Protein AF-A0AAD6X3W2-F1 (afdb_monomer_lite)

Foldseek 3Di:
DDDDDDDDPDDDPDDPPDPDDPDDPDDPPDPPPDPDDDDDDDDDDDDDPPPPDPPPCPPVNVVVVVVVVVVVVLVVVVVVVVVVCVVVVLVVLLVVLVVVLQVVLQVVQVVVCVVPVVRDRDHPPPPFLVSVLVVLVVQQPDFDDDDPDPDGDPPQGDALVSLVSSLVSSQVVLVSCVVVCVPDVRSVDRSCVDPSSVVSNVVRVVCRVVNVVVVVVVVVVDPPDD

Structure (mmCIF, N/CA/C/O backbone):
data_AF-A0AAD6X3W2-F1
#
_entry.id   AF-A0AAD6X3W2-F1
#
loop_
_atom_site.group_PDB
_atom_site.id
_atom_site.type_symbol
_atom_site.label_atom_id
_atom_site.label_alt_id
_atom_site.label_comp_id
_atom_site.label_asym_id
_atom_site.label_entity_id
_atom_site.label_seq_id
_atom_site.pdbx_PDB_ins_code
_atom_site.Cartn_x
_atom_site.Cartn_y
_atom_site.Cartn_z
_atom_site.occupancy
_atom_site.B_iso_or_equiv
_atom_site.auth_seq_id
_atom_site.auth_comp_id
_atom_site.auth_asym_id
_atom_site.auth_atom_id
_atom_site.pdbx_PDB_model_num
ATOM 1 N N . MET A 1 1 ? 19.067 5.304 48.903 1.00 45.44 1 MET A N 1
ATOM 2 C CA . MET A 1 1 ? 19.924 5.390 47.699 1.00 45.44 1 MET A CA 1
ATOM 3 C C . MET A 1 1 ? 19.499 6.603 46.876 1.00 45.44 1 MET A C 1
ATOM 5 O O . MET A 1 1 ? 18.318 6.926 46.919 1.00 45.44 1 MET A O 1
ATOM 9 N N . PRO A 1 2 ? 20.444 7.312 46.235 1.00 48.56 2 PRO A N 1
ATOM 10 C CA . PRO A 1 2 ? 20.244 8.642 45.656 1.00 48.56 2 PRO A CA 1
ATOM 11 C C . PRO A 1 2 ? 19.485 8.606 44.318 1.00 48.56 2 PRO A C 1
ATOM 13 O O . PRO A 1 2 ? 19.572 7.638 43.568 1.00 48.56 2 PRO A O 1
ATOM 16 N N . THR A 1 3 ? 18.752 9.683 44.033 1.00 61.03 3 THR A N 1
ATOM 17 C CA . THR A 1 3 ? 18.033 9.967 42.775 1.00 61.03 3 THR A CA 1
ATOM 18 C C . THR A 1 3 ? 18.978 10.337 41.628 1.00 61.03 3 THR A C 1
ATOM 20 O O . THR A 1 3 ? 20.017 10.942 41.899 1.00 61.03 3 THR A O 1
ATOM 23 N N . PRO A 1 4 ? 18.552 10.188 40.358 1.00 60.84 4 PRO A N 1
ATOM 24 C CA . PRO A 1 4 ? 18.987 11.111 39.314 1.00 60.84 4 PRO A CA 1
ATOM 25 C C . PRO A 1 4 ? 17.838 11.978 38.745 1.00 60.84 4 PRO A C 1
ATOM 27 O O . PRO A 1 4 ? 16.683 11.548 38.718 1.00 60.84 4 PRO A O 1
ATOM 30 N N . PRO A 1 5 ? 18.150 13.213 38.302 1.00 60.91 5 PRO A N 1
ATOM 31 C CA . PRO A 1 5 ? 17.187 14.233 37.891 1.00 60.91 5 PRO A CA 1
ATOM 32 C C . PRO A 1 5 ? 16.744 14.077 36.429 1.00 60.91 5 PRO A C 1
ATOM 34 O O . PRO A 1 5 ? 17.544 13.778 35.542 1.00 60.91 5 PRO A O 1
ATOM 37 N N . SER A 1 6 ? 15.467 14.357 36.165 1.00 54.94 6 SER A N 1
ATOM 38 C CA . SER A 1 6 ? 14.907 14.404 34.813 1.00 54.94 6 SER A CA 1
ATOM 39 C C . SER A 1 6 ? 15.106 15.801 34.220 1.00 54.94 6 SER A C 1
ATOM 41 O O . SER A 1 6 ? 14.577 16.785 34.734 1.00 54.94 6 SER A O 1
ATOM 43 N N . THR A 1 7 ? 15.907 15.894 33.157 1.00 61.19 7 THR A N 1
ATOM 44 C CA . THR A 1 7 ? 16.168 17.142 32.422 1.00 61.19 7 THR A CA 1
ATOM 45 C C . THR A 1 7 ? 15.332 17.151 31.138 1.00 61.19 7 THR A C 1
ATOM 47 O O . THR A 1 7 ? 15.426 16.195 30.366 1.00 61.19 7 THR A O 1
ATOM 50 N N . PRO A 1 8 ? 14.547 18.202 30.842 1.00 57.41 8 PRO A N 1
ATOM 51 C CA . PRO A 1 8 ? 13.831 18.299 29.578 1.00 57.41 8 PRO A CA 1
ATOM 52 C C . PRO A 1 8 ? 14.764 18.816 28.474 1.00 57.41 8 PRO A C 1
ATOM 54 O O . PRO A 1 8 ? 15.206 19.966 28.486 1.00 57.41 8 PRO A O 1
ATOM 57 N N . LEU A 1 9 ? 15.053 17.966 27.486 1.00 45.59 9 LEU A N 1
ATOM 58 C CA . LEU A 1 9 ? 15.732 18.368 26.255 1.00 45.59 9 LEU A CA 1
ATOM 59 C C . LEU A 1 9 ? 14.788 19.229 25.405 1.00 45.59 9 LEU A C 1
ATOM 61 O O . LEU A 1 9 ? 13.895 18.734 24.716 1.00 45.59 9 LEU A O 1
ATOM 65 N N . GLY A 1 10 ? 15.005 20.543 25.452 1.00 47.25 10 GLY 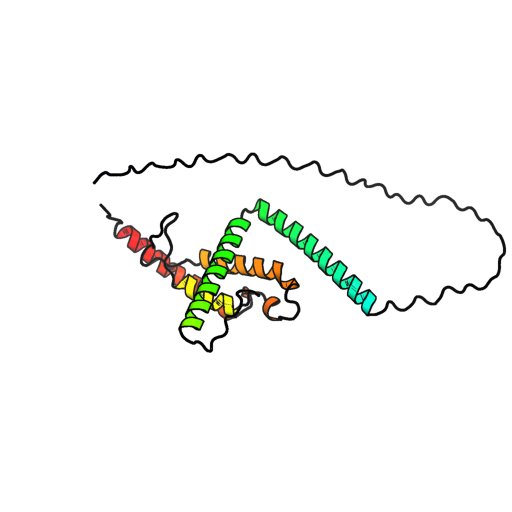A N 1
ATOM 66 C CA . GLY A 1 10 ? 14.402 21.496 24.531 1.00 47.25 10 GLY A CA 1
ATOM 67 C C . GLY A 1 10 ? 14.878 21.242 23.101 1.00 47.25 10 GLY A C 1
ATOM 68 O O . GLY A 1 10 ? 16.024 21.523 22.750 1.00 47.25 10 GLY A O 1
ATOM 69 N N . TYR A 1 11 ? 13.986 20.744 22.248 1.00 44.59 11 TYR A N 1
ATOM 70 C CA . TYR A 1 11 ? 14.231 20.652 20.813 1.00 44.59 11 TYR A CA 1
ATOM 71 C C . TYR A 1 11 ? 14.162 22.051 20.185 1.00 44.59 11 TYR A C 1
ATOM 73 O O . TYR A 1 11 ? 13.095 22.545 19.818 1.00 44.59 11 TYR A O 1
ATOM 81 N N . LYS A 1 12 ? 15.324 22.699 20.034 1.00 52.31 12 LYS A N 1
ATOM 82 C CA . LYS A 1 12 ? 15.488 23.850 19.137 1.00 52.31 12 LYS A CA 1
ATOM 83 C C . LYS A 1 12 ? 15.196 23.390 17.705 1.00 52.31 12 LYS A C 1
ATOM 85 O O . LYS A 1 12 ? 15.936 22.579 17.149 1.00 52.31 12 LYS A O 1
ATOM 90 N N . ARG A 1 13 ? 14.128 23.919 17.095 1.00 44.22 13 ARG A N 1
ATOM 91 C CA . ARG A 1 13 ? 13.900 23.825 15.645 1.00 44.22 13 ARG A CA 1
ATOM 92 C C . ARG A 1 13 ? 15.086 24.486 14.943 1.00 44.22 13 ARG A C 1
ATOM 94 O O . ARG A 1 13 ? 15.196 25.709 14.953 1.00 44.22 13 ARG A O 1
ATOM 101 N N . ARG A 1 14 ? 15.985 23.690 14.360 1.00 48.41 14 ARG A N 1
ATOM 102 C CA . ARG A 1 14 ? 16.966 24.210 13.403 1.00 48.41 14 ARG A CA 1
ATOM 103 C C . ARG A 1 14 ? 16.182 24.672 12.177 1.00 48.41 14 ARG A C 1
ATOM 105 O O . ARG A 1 14 ? 15.491 23.862 11.562 1.00 48.41 14 ARG A O 1
ATOM 112 N N . ARG A 1 15 ? 16.259 25.966 11.854 1.00 50.66 15 ARG A N 1
ATOM 113 C CA . ARG A 1 15 ? 16.007 26.433 10.488 1.00 50.66 15 ARG A CA 1
ATOM 114 C C . ARG A 1 15 ? 16.992 25.675 9.606 1.00 50.66 15 ARG A C 1
ATOM 116 O O . ARG A 1 15 ? 18.195 25.757 9.825 1.00 50.66 15 ARG A O 1
ATOM 123 N N . ILE A 1 16 ? 16.463 24.865 8.702 1.00 51.19 16 ILE A N 1
ATOM 124 C CA . ILE A 1 16 ? 17.242 24.324 7.600 1.00 51.19 16 ILE A CA 1
ATOM 125 C C . ILE A 1 16 ? 17.249 25.459 6.586 1.00 51.19 16 ILE A C 1
ATOM 127 O O . ILE A 1 16 ? 16.220 25.733 5.969 1.00 51.19 16 ILE A O 1
ATOM 131 N N . ASP A 1 17 ? 18.365 26.178 6.505 1.00 55.47 17 ASP A N 1
ATOM 132 C CA . ASP A 1 17 ? 18.619 27.064 5.379 1.00 55.47 17 ASP A CA 1
ATOM 133 C C . ASP A 1 17 ? 18.715 26.163 4.146 1.00 55.47 17 ASP A C 1
ATOM 135 O O . ASP A 1 17 ? 19.632 25.351 4.013 1.00 55.47 17 ASP A O 1
ATOM 139 N N . VAL A 1 18 ? 17.673 26.215 3.315 1.00 56.16 18 VAL A N 1
ATOM 140 C CA . VAL A 1 18 ? 17.606 25.488 2.049 1.00 56.16 18 VAL A CA 1
ATOM 141 C C . VAL A 1 18 ? 18.731 26.041 1.173 1.00 56.16 18 VAL A C 1
ATOM 143 O O . VAL A 1 18 ? 18.726 27.245 0.901 1.00 56.16 18 VAL A O 1
ATOM 146 N N . PRO A 1 19 ? 19.708 25.217 0.752 1.00 52.59 19 PRO A N 1
ATOM 147 C CA . PRO A 1 19 ? 20.745 25.670 -0.156 1.00 52.59 19 PRO A CA 1
ATOM 148 C C . PRO A 1 19 ? 20.077 26.148 -1.441 1.00 52.59 19 PRO A C 1
ATOM 150 O O . PRO A 1 19 ? 19.328 25.405 -2.076 1.00 52.59 19 PRO A O 1
ATOM 153 N N . LEU A 1 20 ? 20.339 27.404 -1.793 1.00 58.62 20 LEU A N 1
ATOM 154 C CA . LEU A 1 20 ? 20.020 27.966 -3.094 1.00 58.62 20 LEU A CA 1
ATOM 155 C C . LEU A 1 20 ? 20.606 27.019 -4.153 1.00 58.62 20 LEU A C 1
ATOM 157 O O . LEU A 1 20 ? 21.804 26.729 -4.119 1.00 58.62 20 LEU A O 1
ATOM 161 N N . ALA A 1 21 ? 19.745 26.468 -5.010 1.00 58.91 21 ALA A N 1
ATOM 162 C CA . ALA A 1 21 ? 20.126 25.476 -6.007 1.00 58.91 21 ALA A CA 1
ATOM 163 C C . ALA A 1 21 ? 21.333 25.963 -6.837 1.00 58.91 21 ALA A C 1
ATOM 165 O O . ALA A 1 21 ? 21.395 27.149 -7.176 1.00 58.91 21 ALA A O 1
ATOM 166 N N . PRO A 1 22 ? 22.293 25.082 -7.173 1.00 60.47 22 PRO A N 1
ATOM 167 C CA . PRO A 1 22 ? 23.375 25.445 -8.073 1.00 60.47 22 PRO A CA 1
ATOM 168 C C . PRO A 1 22 ? 22.788 25.830 -9.433 1.00 60.47 22 PRO A C 1
ATOM 170 O O . PRO A 1 22 ? 21.959 25.106 -9.985 1.00 60.47 22 PRO A O 1
ATOM 173 N N . ASN A 1 23 ? 23.224 26.988 -9.934 1.00 55.03 23 ASN A N 1
ATOM 174 C CA . ASN A 1 23 ? 22.979 27.488 -11.284 1.00 55.03 23 ASN A CA 1
ATOM 175 C C . ASN A 1 23 ? 23.047 26.337 -12.296 1.00 55.03 23 ASN A C 1
ATOM 177 O O . ASN A 1 23 ? 24.119 25.776 -12.531 1.00 55.03 23 ASN A O 1
ATOM 181 N N . LEU A 1 24 ? 21.901 25.995 -12.885 1.00 55.06 24 LEU A N 1
ATOM 182 C CA . LEU A 1 24 ? 21.860 25.178 -14.088 1.00 55.06 24 LEU A CA 1
ATOM 183 C C . LEU A 1 24 ? 22.583 25.959 -15.196 1.00 55.06 24 LEU A C 1
ATOM 185 O O . LEU A 1 24 ? 22.277 27.140 -15.387 1.00 55.06 24 LEU A O 1
ATOM 189 N N . PRO A 1 25 ? 23.548 25.348 -15.903 1.00 65.12 25 PRO A N 1
ATOM 190 C CA . PRO A 1 25 ? 24.166 25.995 -17.046 1.00 65.12 25 PRO A CA 1
ATOM 191 C C . PRO A 1 25 ? 23.097 26.283 -18.113 1.00 65.12 25 PRO A C 1
ATOM 193 O O . PRO A 1 25 ? 22.166 25.485 -18.277 1.00 65.12 25 PRO A O 1
ATOM 196 N N . PRO A 1 26 ? 23.203 27.416 -18.828 1.00 56.28 26 PRO A N 1
ATOM 197 C CA . PRO A 1 26 ? 22.312 27.718 -19.935 1.00 56.28 26 PRO A CA 1
ATOM 198 C C . PRO A 1 26 ? 22.410 26.606 -20.985 1.00 56.28 26 PRO A C 1
ATOM 200 O O . PRO A 1 26 ? 23.498 26.200 -21.388 1.00 56.28 26 PRO A O 1
ATOM 203 N N . LEU A 1 27 ? 21.253 26.093 -21.401 1.00 49.44 27 LEU A N 1
ATOM 204 C CA . LEU A 1 27 ? 21.134 25.249 -22.583 1.00 49.44 27 LEU A CA 1
ATOM 205 C C . LEU A 1 27 ? 21.440 26.127 -23.799 1.00 49.44 27 LEU A C 1
ATOM 207 O O . LEU A 1 27 ? 20.586 26.902 -24.230 1.00 49.44 27 LEU A O 1
ATOM 211 N N . ASP A 1 28 ? 22.660 26.015 -24.322 1.00 42.88 28 ASP A N 1
ATOM 212 C CA . ASP A 1 28 ? 23.045 26.612 -25.597 1.00 42.88 28 ASP A CA 1
ATOM 213 C C . ASP A 1 28 ? 22.215 25.979 -26.721 1.00 42.88 28 ASP A C 1
ATOM 215 O O . ASP A 1 28 ? 22.478 24.881 -27.215 1.00 42.88 28 ASP A O 1
ATOM 219 N N . ALA A 1 29 ? 21.167 26.697 -27.111 1.00 54.94 29 ALA A N 1
ATOM 220 C CA . ALA A 1 29 ? 20.378 26.446 -28.300 1.00 54.94 29 ALA A CA 1
ATOM 221 C C . ALA A 1 29 ? 21.091 27.044 -29.520 1.00 54.94 29 ALA A C 1
ATOM 223 O O . ALA A 1 29 ? 20.678 28.075 -30.044 1.00 54.94 29 ALA A O 1
ATOM 224 N N . THR A 1 30 ? 22.158 26.399 -29.993 1.00 53.19 30 THR A N 1
ATOM 225 C CA . THR A 1 30 ? 22.790 26.787 -31.265 1.00 53.19 30 THR A CA 1
ATOM 226 C C . THR A 1 30 ? 23.414 25.581 -31.956 1.00 53.19 30 THR A C 1
ATOM 228 O O . THR A 1 30 ? 24.605 25.310 -31.863 1.00 53.19 30 THR A O 1
ATOM 231 N N . GLY A 1 31 ? 22.568 24.846 -32.675 1.00 49.53 31 GLY A N 1
ATOM 232 C CA . GLY A 1 31 ? 22.957 23.848 -33.669 1.00 49.53 31 GLY A CA 1
ATOM 233 C C . GLY A 1 31 ? 22.287 24.154 -35.006 1.00 49.53 31 GLY A C 1
ATOM 234 O O . GLY A 1 31 ? 21.572 23.315 -35.544 1.00 49.53 31 GLY A O 1
ATOM 235 N N . LEU A 1 32 ? 22.446 25.389 -35.493 1.00 47.19 32 LEU A N 1
ATOM 236 C CA . LEU A 1 32 ? 22.118 25.778 -36.865 1.00 47.19 32 LEU A CA 1
ATOM 237 C C . LEU A 1 32 ? 23.106 25.057 -37.787 1.00 47.19 32 LEU A C 1
ATOM 239 O O . LEU A 1 32 ? 24.273 25.429 -37.880 1.00 47.19 32 LEU A O 1
ATOM 243 N N . ILE A 1 33 ? 22.645 23.979 -38.417 1.00 51.41 33 ILE A N 1
ATOM 244 C CA . ILE A 1 33 ? 23.376 23.291 -39.479 1.00 51.41 33 ILE A CA 1
ATOM 245 C C . ILE A 1 33 ? 23.429 24.255 -40.668 1.00 51.41 33 ILE A C 1
ATOM 247 O O . ILE A 1 33 ? 22.423 24.489 -41.335 1.00 51.41 33 ILE A O 1
ATOM 251 N N . SER A 1 34 ? 24.604 24.847 -40.874 1.00 56.06 34 SER A N 1
ATOM 252 C CA . SER A 1 34 ? 24.951 25.643 -42.049 1.00 56.06 34 SER A CA 1
ATOM 253 C C . SER A 1 34 ? 25.003 24.714 -43.262 1.00 56.06 34 SER A C 1
ATOM 255 O O . SER A 1 34 ? 25.838 23.812 -43.315 1.00 56.06 34 SER A O 1
ATOM 257 N N . MET A 1 35 ? 24.081 24.901 -44.206 1.00 55.19 35 MET A N 1
ATOM 258 C CA . MET A 1 35 ? 24.110 24.275 -45.528 1.00 55.19 35 MET A CA 1
ATOM 259 C C . MET A 1 35 ? 24.741 25.254 -46.513 1.00 55.19 35 MET A C 1
ATOM 261 O O . MET A 1 35 ? 24.023 25.868 -47.284 1.00 55.19 35 MET A O 1
ATOM 265 N N . ASP A 1 36 ? 26.058 25.411 -46.464 1.00 59.12 36 ASP A N 1
ATOM 266 C CA . ASP A 1 36 ? 26.823 26.079 -47.519 1.00 59.12 36 ASP A CA 1
ATOM 267 C C . ASP A 1 36 ? 28.250 25.529 -47.470 1.00 59.12 36 ASP A C 1
ATOM 269 O O . ASP A 1 36 ? 29.040 25.923 -46.621 1.00 59.12 36 ASP A O 1
ATOM 273 N N . ASP A 1 37 ? 28.511 24.515 -48.294 1.00 49.38 37 ASP A N 1
ATOM 274 C CA . ASP A 1 37 ? 29.718 24.438 -49.126 1.00 49.38 37 ASP A CA 1
ATOM 275 C C . ASP A 1 37 ? 29.620 23.205 -50.035 1.00 49.38 37 ASP A C 1
ATOM 277 O O . ASP A 1 37 ? 29.877 22.058 -49.661 1.00 49.38 37 ASP A O 1
ATOM 281 N N . LEU A 1 38 ? 29.164 23.473 -51.259 1.00 54.03 38 LEU A N 1
ATOM 282 C CA . LEU A 1 38 ? 29.267 22.588 -52.408 1.00 54.03 38 LEU A CA 1
ATOM 283 C C . LEU A 1 38 ? 30.626 22.839 -53.071 1.00 54.03 38 LEU A C 1
ATOM 285 O O . LEU A 1 38 ? 30.720 23.659 -53.981 1.00 54.03 38 LEU A O 1
ATOM 289 N N . GLU A 1 39 ? 31.657 22.100 -52.665 1.00 55.50 39 GLU A N 1
ATOM 290 C CA . GLU A 1 39 ? 32.830 21.885 -53.515 1.00 55.50 39 GLU A CA 1
ATOM 291 C C . GLU A 1 39 ? 32.727 20.511 -54.183 1.00 55.50 39 GLU A C 1
ATOM 293 O O . GLU A 1 39 ? 32.826 19.449 -53.566 1.00 55.50 39 GLU A O 1
ATOM 298 N N . ILE A 1 40 ? 32.444 20.566 -55.484 1.00 54.59 40 ILE A N 1
ATOM 299 C CA . ILE A 1 40 ? 32.466 19.443 -56.411 1.00 54.59 40 ILE A CA 1
ATOM 300 C C . ILE A 1 40 ? 33.907 19.307 -56.889 1.00 54.59 40 ILE A C 1
ATOM 302 O O . ILE A 1 40 ? 34.309 20.033 -57.793 1.00 54.59 40 ILE A O 1
ATOM 306 N N . ASP A 1 41 ? 34.641 18.337 -56.349 1.00 47.88 41 ASP A N 1
ATOM 307 C CA . ASP A 1 41 ? 35.857 17.843 -56.990 1.00 47.88 41 ASP A CA 1
ATOM 308 C C . ASP A 1 41 ? 35.654 16.410 -57.486 1.00 47.88 41 ASP A C 1
ATOM 310 O O . ASP A 1 41 ? 35.558 15.430 -56.743 1.00 47.88 41 ASP A O 1
ATOM 314 N N . SER A 1 42 ? 35.557 16.320 -58.812 1.00 54.41 42 SER A N 1
ATOM 315 C CA . SER A 1 42 ? 35.620 15.086 -59.582 1.00 54.41 42 SER A CA 1
ATOM 316 C C . SER A 1 42 ? 37.035 14.522 -59.542 1.00 54.41 42 SER A C 1
ATOM 318 O O . SER A 1 42 ? 37.931 15.039 -60.205 1.00 54.41 42 SER A O 1
ATOM 320 N N . ALA A 1 43 ? 37.213 13.382 -58.880 1.00 48.53 43 ALA A N 1
ATOM 321 C CA . ALA A 1 43 ? 38.313 12.481 -59.191 1.00 48.53 43 ALA A CA 1
ATOM 322 C C . ALA A 1 43 ? 37.845 11.025 -59.133 1.00 48.53 43 ALA A C 1
ATOM 324 O O . ALA A 1 43 ? 37.524 10.458 -58.092 1.00 48.53 43 ALA A O 1
ATOM 325 N N . VAL A 1 44 ? 37.813 10.448 -60.329 1.00 57.47 44 VAL A N 1
ATOM 326 C CA . VAL A 1 44 ? 37.699 9.034 -60.665 1.00 57.47 44 VAL A CA 1
ATOM 327 C C . VAL A 1 44 ? 38.538 8.166 -59.724 1.00 57.47 44 VAL A C 1
ATOM 329 O O . VAL A 1 44 ? 39.765 8.208 -59.766 1.00 57.47 44 VAL A O 1
ATOM 332 N N . ASN A 1 45 ? 37.884 7.287 -58.963 1.00 49.84 45 ASN A N 1
ATOM 333 C CA . ASN A 1 45 ? 38.465 5.985 -58.661 1.00 49.84 45 ASN A CA 1
ATOM 334 C C . ASN A 1 45 ? 37.365 4.923 -58.536 1.00 49.84 45 ASN A C 1
ATOM 336 O O . ASN A 1 45 ? 36.712 4.765 -57.506 1.00 49.84 45 ASN A O 1
ATOM 340 N N . SER A 1 46 ? 37.143 4.210 -59.642 1.00 56.38 46 SER A N 1
ATOM 341 C CA . SER A 1 46 ? 36.367 2.974 -59.665 1.00 56.38 46 SER A CA 1
ATOM 342 C C . SER A 1 46 ? 37.142 1.888 -58.924 1.00 56.38 46 SER A C 1
ATOM 344 O O . SER A 1 46 ? 38.026 1.239 -59.476 1.00 56.38 46 SER A O 1
ATOM 346 N N . SER A 1 47 ? 36.778 1.663 -57.669 1.00 54.09 47 SER A N 1
ATOM 347 C CA . SER A 1 47 ? 36.915 0.364 -57.019 1.00 54.09 47 SER A CA 1
ATOM 348 C C . SER A 1 47 ? 35.623 0.094 -56.270 1.00 54.09 47 SER A C 1
ATOM 350 O O . SER A 1 47 ? 35.210 0.863 -55.406 1.00 54.09 47 SER A O 1
ATOM 352 N N . GLN A 1 48 ? 34.950 -0.974 -56.686 1.00 53.16 48 GLN A N 1
ATOM 353 C CA . GLN A 1 48 ? 33.677 -1.445 -56.165 1.00 53.16 48 GLN A CA 1
ATOM 354 C C . GLN A 1 48 ? 33.822 -1.871 -54.697 1.00 53.16 48 GLN A C 1
ATOM 356 O O . GLN A 1 48 ? 33.935 -3.051 -54.390 1.00 53.16 48 GLN A O 1
ATOM 361 N N . ASN A 1 49 ? 33.781 -0.907 -53.781 1.00 55.12 49 ASN A N 1
ATOM 362 C CA . ASN A 1 49 ? 33.376 -1.142 -52.403 1.00 55.12 49 ASN A CA 1
ATOM 363 C C . ASN A 1 49 ? 31.869 -0.917 -52.342 1.00 55.12 49 ASN A C 1
ATOM 365 O O . ASN A 1 49 ? 31.397 0.140 -51.928 1.00 55.12 49 ASN A O 1
ATOM 369 N N . THR A 1 50 ? 31.097 -1.900 -52.803 1.00 59.31 50 THR A N 1
ATOM 370 C CA . THR A 1 50 ? 29.681 -1.971 -52.437 1.00 59.31 50 THR A CA 1
ATOM 371 C C . THR A 1 50 ? 29.610 -1.990 -50.910 1.00 59.31 50 THR A C 1
ATOM 373 O O . THR A 1 50 ? 30.168 -2.922 -50.317 1.00 59.31 50 THR A O 1
ATOM 376 N N . PRO A 1 51 ? 28.989 -0.987 -50.257 1.00 64.62 51 PRO A N 1
ATOM 377 C CA . PRO A 1 51 ? 28.780 -1.049 -48.822 1.00 64.62 51 PRO A CA 1
ATOM 378 C C . PRO A 1 51 ? 28.021 -2.348 -48.528 1.00 64.62 51 PRO A C 1
ATOM 380 O O . PRO A 1 51 ? 27.068 -2.662 -49.253 1.00 64.62 51 PRO A O 1
ATOM 383 N N . PRO A 1 52 ? 28.459 -3.144 -47.536 1.00 65.50 52 PRO A N 1
ATOM 384 C CA . PRO A 1 52 ? 27.739 -4.350 -47.168 1.00 65.50 52 PRO A CA 1
ATOM 385 C C . PRO A 1 52 ? 26.275 -3.969 -46.904 1.00 65.50 52 PRO A C 1
ATOM 387 O O . PRO A 1 52 ? 26.030 -2.909 -46.316 1.00 65.50 52 PRO A O 1
ATOM 390 N N . PRO A 1 53 ? 25.304 -4.783 -47.362 1.00 65.56 53 PRO A N 1
ATOM 391 C CA . PRO A 1 53 ? 23.894 -4.523 -47.103 1.00 65.56 53 PRO A CA 1
ATOM 392 C C . PRO A 1 53 ? 23.724 -4.255 -45.605 1.00 65.56 53 PRO A C 1
ATOM 394 O O . PRO A 1 53 ? 24.368 -4.962 -44.821 1.00 65.56 53 PRO A O 1
ATOM 397 N N . PRO A 1 54 ? 22.939 -3.234 -45.199 1.00 64.25 54 PRO A N 1
ATOM 398 C CA . PRO A 1 54 ? 22.779 -2.879 -43.797 1.00 64.25 54 PRO A CA 1
ATOM 399 C C . PRO A 1 54 ? 22.406 -4.151 -43.051 1.00 64.25 54 PRO A C 1
ATOM 401 O O . PRO A 1 54 ? 21.338 -4.720 -43.280 1.00 64.25 54 PRO A O 1
ATOM 404 N N . LEU A 1 55 ? 23.357 -4.650 -42.256 1.00 60.34 55 LEU A N 1
ATOM 405 C CA . LEU A 1 55 ? 23.199 -5.869 -41.485 1.00 60.34 55 LEU A CA 1
ATOM 406 C C . LEU A 1 55 ? 21.914 -5.676 -40.697 1.00 60.34 55 LEU A C 1
ATOM 408 O O . LEU A 1 55 ? 21.853 -4.751 -39.886 1.00 60.34 55 LEU A O 1
ATOM 412 N N . LEU A 1 56 ? 20.887 -6.485 -40.997 1.00 60.88 56 LEU A N 1
ATOM 413 C CA . LEU A 1 56 ? 19.646 -6.511 -40.233 1.00 60.88 56 LEU A CA 1
ATOM 414 C C . LEU A 1 56 ? 20.047 -6.465 -38.765 1.00 60.88 56 LEU A C 1
ATOM 416 O O . LEU A 1 56 ? 20.732 -7.375 -38.293 1.00 60.88 56 LEU A O 1
ATOM 420 N N . SER A 1 57 ? 19.707 -5.362 -38.098 1.00 67.44 57 SER A N 1
ATOM 421 C CA . SER A 1 57 ? 20.071 -5.111 -36.713 1.00 67.44 57 SER A CA 1
ATOM 422 C C . SER A 1 57 ? 19.734 -6.366 -35.925 1.00 67.44 57 SER A C 1
ATOM 424 O O . SER A 1 57 ? 18.559 -6.721 -35.833 1.00 67.44 57 SER A O 1
ATOM 426 N N . SER A 1 58 ? 20.763 -7.075 -35.443 1.00 82.94 58 SER A N 1
ATOM 427 C CA . SER A 1 58 ? 20.573 -8.336 -34.726 1.00 82.94 58 SER A CA 1
ATOM 428 C C . SER A 1 58 ? 19.477 -8.136 -33.674 1.00 82.94 58 SER A C 1
ATOM 430 O O . SER A 1 58 ? 19.500 -7.102 -32.992 1.00 82.94 58 SER A O 1
ATOM 432 N N . PRO A 1 59 ? 18.520 -9.070 -33.520 1.00 87.19 59 PRO A N 1
ATOM 433 C CA . PRO A 1 59 ? 17.482 -8.973 -32.496 1.00 87.19 59 PRO A CA 1
ATOM 434 C C . PRO A 1 59 ? 18.046 -8.629 -31.108 1.00 87.19 59 PRO A C 1
ATOM 436 O O . PRO A 1 59 ? 17.427 -7.884 -30.352 1.00 87.19 59 PRO A O 1
ATOM 439 N N . GLU A 1 60 ? 19.267 -9.081 -30.808 1.00 88.94 60 GLU A N 1
ATOM 440 C CA . GLU A 1 60 ? 19.988 -8.751 -29.577 1.00 88.94 60 GLU A CA 1
ATOM 441 C C . GLU A 1 60 ? 20.380 -7.270 -29.478 1.00 88.94 60 GLU A C 1
ATOM 443 O O . GLU A 1 60 ? 20.246 -6.664 -28.414 1.00 88.94 60 GLU A O 1
ATOM 448 N N . HIS A 1 61 ? 20.837 -6.659 -30.576 1.00 88.44 61 HIS A N 1
ATOM 449 C CA . HIS A 1 61 ? 21.159 -5.231 -30.618 1.00 88.44 61 HIS A CA 1
ATOM 450 C C . HIS A 1 61 ? 19.905 -4.382 -30.423 1.00 88.44 61 HIS A C 1
ATOM 452 O O . HIS A 1 61 ? 19.932 -3.432 -29.642 1.00 88.44 61 HIS A O 1
ATOM 458 N N . ILE A 1 62 ? 18.797 -4.754 -31.072 1.00 90.94 62 ILE A N 1
ATOM 459 C CA . ILE A 1 62 ? 17.507 -4.079 -30.883 1.00 90.94 62 ILE A CA 1
ATOM 460 C C . ILE A 1 62 ? 17.074 -4.196 -29.418 1.00 90.94 62 ILE A C 1
ATOM 462 O O . ILE A 1 62 ? 16.775 -3.185 -28.786 1.00 90.94 62 ILE A O 1
ATOM 466 N N . GLN A 1 63 ? 17.107 -5.400 -28.838 1.00 89.88 63 GLN A N 1
ATOM 467 C CA . GLN A 1 63 ? 16.709 -5.619 -27.447 1.00 89.88 63 GLN A CA 1
ATOM 468 C C . GLN A 1 63 ? 17.589 -4.845 -26.458 1.00 89.88 63 GLN A C 1
ATOM 470 O O . GLN A 1 63 ? 17.084 -4.283 -25.485 1.00 89.88 63 GLN A O 1
ATOM 475 N N . LYS A 1 64 ? 18.903 -4.787 -26.701 1.00 91.44 64 LYS A N 1
ATOM 476 C CA . LYS A 1 64 ? 19.832 -4.002 -25.885 1.00 91.44 64 LYS A CA 1
ATOM 477 C C . LYS A 1 64 ? 19.490 -2.513 -25.937 1.00 91.44 64 LYS A C 1
ATOM 479 O O . LYS A 1 64 ? 19.396 -1.891 -24.883 1.00 91.44 64 LYS A O 1
ATOM 484 N N . SER A 1 65 ? 19.265 -1.964 -27.130 1.00 92.38 65 SER A N 1
ATOM 485 C CA . SER A 1 65 ? 18.862 -0.565 -27.301 1.00 92.38 65 SER A CA 1
ATOM 486 C C . SER A 1 65 ? 17.532 -0.264 -26.606 1.00 92.38 65 SER A C 1
ATOM 488 O O . SER A 1 65 ? 17.430 0.748 -25.921 1.00 92.38 65 SER A O 1
ATOM 490 N N . MET A 1 66 ? 16.550 -1.169 -26.690 1.00 92.06 66 MET A N 1
ATOM 491 C CA . MET A 1 66 ? 15.270 -1.020 -25.987 1.00 92.06 66 MET A CA 1
ATOM 492 C C . MET A 1 66 ? 15.447 -0.954 -24.467 1.00 92.06 66 MET A C 1
ATOM 494 O O . MET A 1 66 ? 14.901 -0.056 -23.840 1.00 92.06 66 MET A O 1
ATOM 498 N N . ARG A 1 67 ? 16.283 -1.817 -23.869 1.00 89.94 67 ARG A N 1
ATOM 499 C CA . ARG A 1 67 ? 16.562 -1.763 -22.419 1.00 89.94 67 ARG A CA 1
ATOM 500 C C . ARG A 1 67 ? 17.202 -0.441 -21.989 1.00 89.94 67 ARG A C 1
ATOM 502 O O . ARG A 1 67 ? 16.919 0.042 -20.897 1.00 89.94 67 ARG A O 1
ATOM 509 N N . VAL A 1 68 ? 18.077 0.128 -22.823 1.00 92.12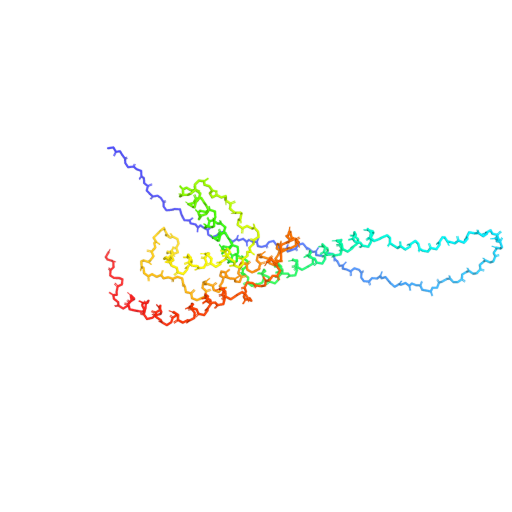 68 VAL A N 1
ATOM 510 C CA . VAL A 1 68 ? 18.692 1.438 -22.554 1.00 92.12 68 VAL A CA 1
ATOM 511 C C . VAL A 1 68 ? 17.633 2.537 -22.592 1.00 92.12 68 VAL A C 1
ATOM 513 O O . VAL A 1 68 ? 17.579 3.344 -21.668 1.00 92.12 68 VAL A O 1
ATOM 516 N N . LEU A 1 69 ? 16.768 2.534 -23.611 1.00 94.12 69 LEU A N 1
ATOM 517 C CA . LEU A 1 69 ? 15.659 3.485 -23.711 1.00 94.12 69 LEU A CA 1
ATOM 518 C C . LEU A 1 69 ? 14.711 3.367 -22.514 1.00 94.12 69 LEU A C 1
ATOM 520 O O . LEU A 1 69 ? 14.416 4.381 -21.890 1.00 94.12 69 LEU A O 1
ATOM 524 N N . ASP A 1 70 ? 14.318 2.151 -22.132 1.00 88.94 70 ASP A N 1
ATOM 525 C CA . ASP A 1 70 ? 13.449 1.905 -20.977 1.00 88.94 70 ASP A CA 1
ATOM 526 C C . ASP A 1 70 ? 14.061 2.456 -19.679 1.00 88.94 70 ASP A C 1
ATOM 528 O O . ASP A 1 70 ? 13.380 3.132 -18.904 1.00 88.94 70 ASP A O 1
ATOM 532 N N . ALA A 1 71 ? 15.361 2.226 -19.455 1.00 88.25 71 ALA A N 1
ATOM 533 C CA . ALA A 1 71 ? 16.073 2.751 -18.291 1.00 88.25 71 ALA A CA 1
ATOM 534 C C . ALA A 1 71 ? 16.137 4.289 -18.297 1.00 88.25 71 ALA A C 1
ATOM 536 O O . ALA A 1 71 ? 15.900 4.924 -17.268 1.00 88.25 71 ALA A O 1
ATOM 537 N N . SER A 1 72 ? 16.411 4.906 -19.452 1.00 91.56 72 SER A N 1
ATOM 538 C CA . SER A 1 72 ? 16.416 6.366 -19.595 1.00 91.56 72 SER A CA 1
ATOM 539 C C . SER A 1 72 ? 15.027 6.970 -19.377 1.00 91.56 72 SER A C 1
ATOM 541 O O . SER A 1 72 ? 14.891 7.941 -18.633 1.00 91.56 72 SER A O 1
ATOM 543 N N . THR A 1 73 ? 13.981 6.384 -19.962 1.00 92.62 73 THR A N 1
ATOM 544 C CA . THR A 1 73 ? 12.591 6.815 -19.767 1.00 92.62 73 THR A CA 1
ATOM 545 C C . THR A 1 73 ? 12.173 6.687 -18.305 1.00 92.62 73 THR A C 1
ATOM 547 O O . THR A 1 73 ? 11.537 7.594 -17.764 1.00 92.62 73 THR A O 1
ATOM 550 N N . HIS A 1 74 ? 12.565 5.603 -17.631 1.00 89.31 74 HIS A N 1
ATOM 551 C CA . HIS A 1 74 ? 12.301 5.420 -16.206 1.00 89.31 74 HIS A CA 1
ATOM 552 C C . HIS A 1 74 ? 13.001 6.482 -15.348 1.00 89.31 74 HIS A C 1
ATOM 554 O O . HIS A 1 74 ? 12.349 7.080 -14.491 1.00 89.31 74 HIS A O 1
ATOM 560 N N . ALA A 1 75 ? 14.268 6.799 -15.631 1.00 89.44 75 ALA A N 1
ATOM 561 C CA . ALA A 1 75 ? 15.001 7.857 -14.935 1.00 89.44 75 ALA A CA 1
ATOM 562 C C . ALA A 1 75 ? 14.338 9.239 -15.105 1.00 89.44 75 ALA A C 1
ATOM 564 O O . ALA A 1 75 ? 14.183 9.977 -14.129 1.00 89.44 75 ALA A O 1
ATOM 565 N N . VAL A 1 76 ? 13.876 9.571 -16.317 1.00 94.56 76 VAL A N 1
ATOM 566 C CA . VAL A 1 76 ? 13.122 10.811 -16.580 1.00 94.56 76 VAL A CA 1
ATOM 567 C C . VAL A 1 76 ? 11.811 10.829 -15.791 1.00 94.56 76 VAL A C 1
ATOM 569 O O . VAL A 1 76 ? 11.515 11.817 -15.119 1.00 94.56 76 VAL A O 1
ATOM 572 N N . ARG A 1 77 ? 11.050 9.726 -15.802 1.00 94.06 77 ARG A N 1
ATOM 573 C CA . ARG A 1 77 ? 9.803 9.594 -15.028 1.00 94.06 77 ARG A CA 1
ATOM 574 C C . ARG A 1 77 ? 10.038 9.808 -13.532 1.00 94.06 77 ARG A C 1
ATOM 576 O O . ARG A 1 77 ? 9.257 10.516 -12.895 1.00 94.06 77 ARG A O 1
ATOM 583 N N . LEU A 1 78 ? 11.092 9.211 -12.971 1.00 89.69 78 LEU A N 1
ATOM 584 C CA . LEU A 1 78 ? 11.451 9.393 -11.563 1.00 89.69 78 LEU A CA 1
ATOM 585 C C . LEU A 1 78 ? 11.787 10.854 -11.251 1.00 89.69 78 LEU A C 1
ATOM 587 O O . LEU A 1 78 ? 11.317 11.367 -10.240 1.00 89.69 78 LEU A O 1
ATOM 591 N N . SER A 1 79 ? 12.534 11.532 -12.128 1.00 90.56 79 SER A N 1
ATOM 592 C CA . SER A 1 79 ? 12.871 12.953 -11.973 1.00 90.56 79 SER A CA 1
ATOM 593 C C . SER A 1 79 ? 11.622 13.844 -11.936 1.00 90.56 79 SER A C 1
ATOM 595 O O . SER A 1 79 ? 11.437 14.616 -10.996 1.00 90.56 79 SER A O 1
ATOM 597 N N . VAL A 1 80 ? 10.705 13.666 -12.896 1.00 91.44 80 VAL A N 1
ATOM 598 C CA . VAL A 1 80 ? 9.433 14.412 -12.952 1.00 91.44 80 VAL A CA 1
ATOM 599 C C . VAL A 1 80 ? 8.581 14.137 -11.710 1.00 91.44 80 VAL A C 1
ATOM 601 O O . VAL A 1 80 ? 8.077 15.062 -11.075 1.00 91.44 80 VAL A O 1
ATOM 604 N N . THR A 1 81 ? 8.478 12.867 -11.308 1.00 86.88 81 THR A N 1
ATOM 605 C CA . THR A 1 81 ? 7.721 12.465 -10.113 1.00 86.88 81 THR A CA 1
ATOM 606 C C . THR A 1 81 ? 8.310 13.089 -8.847 1.00 86.88 81 THR A C 1
ATOM 608 O O . THR A 1 81 ? 7.566 13.588 -8.005 1.00 86.88 81 THR A O 1
ATOM 611 N N . ALA A 1 82 ? 9.638 13.092 -8.705 1.00 86.00 82 ALA A N 1
ATOM 612 C CA . ALA A 1 82 ? 10.320 13.686 -7.560 1.00 86.00 82 ALA A CA 1
ATOM 613 C C . ALA A 1 82 ? 10.088 15.203 -7.486 1.00 86.00 82 ALA A C 1
ATOM 615 O O . ALA A 1 82 ? 9.814 15.727 -6.404 1.00 86.00 82 ALA A O 1
ATOM 616 N N . GLN A 1 83 ? 10.122 15.897 -8.628 1.00 87.25 83 GLN A N 1
ATOM 617 C CA . GLN A 1 83 ? 9.822 17.326 -8.694 1.00 87.25 83 GLN A CA 1
ATOM 618 C C . GLN A 1 83 ? 8.393 17.613 -8.213 1.00 87.25 83 GLN A C 1
ATOM 620 O O . GLN A 1 83 ? 8.213 18.385 -7.270 1.00 87.25 83 GLN A O 1
ATOM 625 N N . GLU A 1 84 ? 7.390 16.920 -8.761 1.00 87.06 84 GLU A N 1
ATOM 626 C CA . GLU A 1 84 ? 5.994 17.097 -8.343 1.00 87.06 84 GLU A CA 1
ATOM 627 C C . GLU A 1 84 ? 5.765 16.801 -6.853 1.00 87.06 84 GLU A C 1
ATOM 629 O O . GLU A 1 84 ? 4.909 17.407 -6.203 1.00 87.06 84 GLU A O 1
ATOM 634 N N . GLN A 1 85 ? 6.493 15.834 -6.296 1.00 83.38 85 GLN A N 1
ATOM 635 C CA . GLN A 1 85 ? 6.362 15.462 -4.890 1.00 83.38 85 GLN A CA 1
ATOM 636 C C . GLN A 1 85 ? 7.007 16.460 -3.941 1.00 83.38 85 GLN A C 1
ATOM 638 O O . GLN A 1 85 ? 6.467 16.689 -2.852 1.00 83.38 85 GLN A O 1
ATOM 643 N N . SER A 1 86 ? 8.124 17.063 -4.350 1.00 82.19 86 SER A N 1
ATOM 644 C CA . SER A 1 86 ? 8.802 18.096 -3.568 1.00 82.19 86 SER A CA 1
ATOM 645 C C . SER A 1 86 ? 7.890 19.302 -3.316 1.00 82.19 86 SER A C 1
ATOM 647 O O . SER A 1 86 ? 7.873 19.846 -2.213 1.00 82.19 86 SER A O 1
ATOM 649 N N . GLU A 1 87 ? 7.037 19.637 -4.285 1.00 84.69 87 GLU A N 1
ATOM 650 C CA . GLU A 1 87 ? 6.068 20.730 -4.186 1.00 84.69 87 GLU A CA 1
ATOM 651 C C . GLU A 1 87 ? 4.884 20.382 -3.272 1.00 84.69 87 GLU A C 1
ATOM 653 O O . GLU A 1 87 ? 4.373 21.231 -2.541 1.00 84.69 87 GLU A O 1
ATOM 658 N N . LYS A 1 88 ? 4.449 19.116 -3.284 1.00 85.69 88 LYS A N 1
ATOM 659 C CA . LYS A 1 88 ? 3.241 18.660 -2.574 1.00 85.69 88 LYS A CA 1
ATOM 660 C C . LYS A 1 88 ? 3.509 18.243 -1.123 1.00 85.69 88 LYS A C 1
ATOM 662 O O . LYS A 1 88 ? 2.562 18.096 -0.349 1.00 85.69 88 LYS A O 1
ATOM 667 N N . GLY A 1 89 ? 4.768 18.003 -0.743 1.00 87.00 89 GLY A N 1
ATOM 668 C CA . GLY A 1 89 ? 5.139 17.535 0.599 1.00 87.00 89 GLY A CA 1
ATOM 669 C C . GLY A 1 89 ? 4.566 16.154 0.955 1.00 87.00 89 GLY A C 1
ATOM 670 O O . GLY A 1 89 ? 4.437 15.815 2.133 1.00 87.00 89 GLY A O 1
ATOM 671 N N . THR A 1 90 ? 4.185 15.355 -0.047 1.00 89.88 90 THR A N 1
ATOM 672 C CA . THR A 1 90 ? 3.553 14.035 0.125 1.00 89.88 90 THR A CA 1
ATOM 673 C C . THR A 1 90 ? 4.565 12.915 0.342 1.00 89.88 90 THR A C 1
ATOM 675 O O . THR A 1 90 ? 4.239 11.917 0.986 1.00 89.88 90 THR A O 1
ATOM 678 N N . GLU A 1 91 ? 5.804 13.090 -0.120 1.00 90.25 91 GLU A N 1
ATOM 679 C CA . GLU A 1 91 ? 6.861 12.078 -0.027 1.00 90.25 91 GLU A CA 1
ATOM 680 C C . GLU A 1 91 ? 7.109 11.585 1.415 1.00 90.25 91 GLU A C 1
ATOM 682 O O . GLU A 1 91 ? 7.114 10.368 1.631 1.00 90.25 91 GLU A O 1
ATOM 687 N N . PRO A 1 92 ? 7.225 12.451 2.448 1.00 93.56 92 PRO A N 1
ATOM 688 C CA . PRO A 1 92 ? 7.439 11.983 3.819 1.00 93.56 92 PRO A CA 1
ATOM 689 C C . PRO A 1 92 ? 6.272 11.138 4.343 1.00 93.56 92 PRO A C 1
ATOM 691 O O . PRO A 1 92 ? 6.473 10.195 5.111 1.00 93.56 92 PRO A O 1
ATOM 694 N N . VAL A 1 93 ? 5.044 11.462 3.922 1.00 93.38 93 VAL A N 1
ATOM 695 C CA . VAL A 1 93 ? 3.841 10.707 4.290 1.00 93.38 93 VAL A CA 1
ATOM 696 C C . VAL A 1 93 ? 3.868 9.335 3.624 1.00 93.38 93 VAL A C 1
ATOM 698 O O . VAL A 1 93 ? 3.668 8.328 4.304 1.00 93.38 93 VAL A O 1
ATOM 701 N N . TYR A 1 94 ? 4.180 9.271 2.329 1.00 95.12 94 TYR A N 1
ATOM 702 C CA . TYR A 1 94 ? 4.237 8.007 1.594 1.00 95.12 94 TYR A CA 1
ATOM 703 C C . TYR A 1 94 ? 5.338 7.093 2.126 1.00 95.12 94 TYR A C 1
ATOM 705 O O . TYR A 1 94 ? 5.080 5.929 2.436 1.00 95.12 94 TYR A O 1
ATOM 713 N N . ARG A 1 95 ? 6.534 7.643 2.359 1.00 95.19 95 ARG A N 1
ATOM 714 C CA . ARG A 1 95 ? 7.659 6.924 2.968 1.00 95.19 95 ARG A CA 1
ATOM 715 C C . ARG A 1 95 ? 7.291 6.342 4.333 1.00 95.19 95 ARG A C 1
ATOM 717 O O . ARG A 1 95 ? 7.644 5.204 4.634 1.00 95.19 95 ARG A O 1
ATOM 724 N N . ARG A 1 96 ? 6.543 7.091 5.152 1.00 95.62 96 ARG A N 1
ATOM 725 C CA . ARG A 1 96 ? 6.054 6.607 6.449 1.00 95.62 96 ARG A CA 1
ATOM 726 C C . ARG A 1 96 ? 5.097 5.423 6.296 1.00 95.62 96 ARG A C 1
ATOM 728 O O . ARG A 1 96 ? 5.232 4.454 7.037 1.00 95.62 96 ARG A O 1
ATOM 735 N N . HIS A 1 97 ? 4.138 5.487 5.374 1.00 97.06 97 HIS A N 1
ATOM 736 C CA . HIS A 1 97 ? 3.209 4.375 5.139 1.00 97.06 97 HIS A CA 1
ATOM 737 C C . HIS A 1 97 ? 3.924 3.129 4.609 1.00 97.06 97 HIS A C 1
ATOM 739 O O . HIS A 1 97 ? 3.668 2.038 5.110 1.00 97.06 97 HIS A O 1
ATOM 745 N N . TYR A 1 98 ? 4.871 3.297 3.685 1.00 97.81 98 TYR A N 1
ATOM 746 C CA . TYR A 1 98 ? 5.706 2.200 3.204 1.00 97.81 98 TYR A CA 1
ATOM 747 C C . TYR A 1 98 ? 6.531 1.557 4.333 1.00 97.81 98 TYR A C 1
ATOM 749 O O . TYR A 1 98 ? 6.507 0.340 4.501 1.00 97.81 98 TYR A O 1
ATOM 757 N N . SER A 1 99 ? 7.193 2.362 5.171 1.00 97.56 99 SER A N 1
ATOM 758 C CA . SER A 1 99 ? 7.968 1.855 6.313 1.00 97.56 99 SER A CA 1
ATOM 759 C C . SER A 1 99 ? 7.094 1.106 7.329 1.00 97.56 99 SER A C 1
ATOM 761 O O . SER A 1 99 ? 7.503 0.057 7.833 1.00 97.56 99 SER A O 1
ATOM 763 N N . ASN A 1 100 ? 5.874 1.594 7.588 1.00 96.56 100 ASN A N 1
ATOM 764 C CA . ASN A 1 100 ? 4.908 0.893 8.437 1.00 96.56 100 ASN A CA 1
ATOM 765 C C . ASN A 1 100 ? 4.522 -0.470 7.846 1.00 96.56 100 ASN A C 1
ATOM 767 O O . ASN A 1 100 ? 4.525 -1.453 8.582 1.00 96.56 100 ASN A O 1
ATOM 771 N N . TYR A 1 101 ? 4.221 -0.527 6.543 1.00 98.31 101 TYR A N 1
ATOM 772 C CA . TYR A 1 101 ? 3.913 -1.772 5.834 1.00 98.31 101 TYR A CA 1
ATOM 773 C C . TYR A 1 101 ? 5.069 -2.766 5.935 1.00 98.31 101 TYR A C 1
ATOM 775 O O . TYR A 1 101 ? 4.863 -3.895 6.364 1.00 98.31 101 TYR A O 1
ATOM 783 N N . GLN A 1 102 ? 6.290 -2.337 5.610 1.00 98.25 102 GLN A N 1
ATOM 784 C CA . GLN A 1 102 ? 7.463 -3.209 5.623 1.00 98.25 102 GLN A CA 1
ATOM 785 C C . GLN A 1 102 ? 7.726 -3.785 7.019 1.00 98.25 102 GLN A C 1
ATOM 787 O O . GLN A 1 102 ? 7.914 -4.991 7.162 1.00 98.25 102 GLN A O 1
ATOM 792 N N . THR A 1 103 ? 7.689 -2.930 8.046 1.00 97.50 103 THR A N 1
ATOM 793 C CA . THR A 1 103 ? 7.901 -3.341 9.442 1.00 97.50 103 THR A CA 1
ATOM 794 C C . THR A 1 103 ? 6.827 -4.328 9.892 1.00 97.50 103 THR A C 1
ATOM 796 O O . THR A 1 103 ? 7.133 -5.355 10.493 1.00 97.50 103 THR A O 1
ATOM 799 N N . TRP A 1 104 ? 5.560 -4.026 9.594 1.00 97.94 104 TRP A N 1
ATOM 800 C CA . TRP A 1 104 ? 4.451 -4.902 9.949 1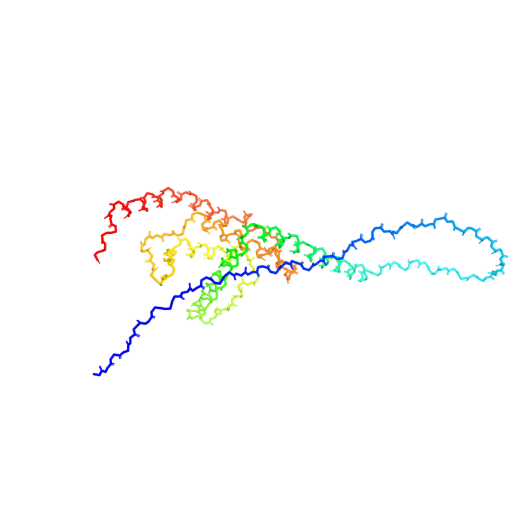.00 97.94 104 TRP A CA 1
ATOM 801 C C . TRP A 1 104 ? 4.543 -6.251 9.230 1.00 97.94 104 TRP A C 1
ATOM 803 O O . TRP A 1 104 ? 4.421 -7.282 9.883 1.00 97.94 104 TRP A O 1
ATOM 813 N N . PHE A 1 105 ? 4.815 -6.258 7.923 1.00 98.38 105 PHE A N 1
ATOM 814 C CA . PHE A 1 105 ? 4.859 -7.484 7.128 1.00 98.38 105 PHE A CA 1
ATOM 815 C C . PHE A 1 105 ? 5.966 -8.421 7.620 1.00 98.38 105 PHE A C 1
ATOM 817 O O . PHE A 1 105 ? 5.738 -9.612 7.788 1.00 98.38 105 PHE A O 1
ATOM 824 N N . GLN A 1 106 ? 7.149 -7.882 7.932 1.00 98.12 106 GLN A N 1
ATOM 825 C CA . GLN A 1 106 ? 8.244 -8.664 8.519 1.00 98.12 106 GLN A CA 1
ATOM 826 C C . GLN A 1 106 ? 7.853 -9.292 9.865 1.00 98.12 106 GLN A C 1
ATOM 828 O O . GLN A 1 106 ? 8.143 -10.460 10.110 1.00 98.12 106 GLN A O 1
ATOM 833 N N . MET A 1 107 ? 7.159 -8.540 10.723 1.00 97.88 107 MET A N 1
ATOM 834 C CA . MET A 1 107 ? 6.680 -9.046 12.011 1.00 97.88 107 MET A CA 1
ATOM 835 C C . MET A 1 107 ? 5.595 -10.124 11.849 1.00 97.88 107 MET A C 1
ATOM 837 O O . MET A 1 107 ? 5.616 -11.124 12.568 1.00 97.88 107 MET A O 1
ATOM 841 N N . ASP A 1 108 ? 4.666 -9.947 10.904 1.00 98.00 108 ASP A N 1
ATOM 842 C CA . ASP A 1 108 ? 3.638 -10.941 10.568 1.00 98.00 108 ASP A CA 1
ATOM 843 C C . ASP A 1 108 ? 4.277 -12.245 10.065 1.00 98.00 108 ASP A C 1
ATOM 845 O O . ASP A 1 108 ? 3.962 -13.317 10.579 1.00 98.00 108 ASP A O 1
ATOM 849 N N . GLN A 1 109 ? 5.251 -12.164 9.152 1.00 98.12 109 GLN A N 1
ATOM 850 C CA . GLN A 1 109 ? 5.976 -13.340 8.659 1.00 98.12 109 GLN A CA 1
ATOM 851 C C . GLN A 1 109 ? 6.742 -14.066 9.770 1.00 98.12 109 GLN A C 1
ATOM 853 O O . GLN A 1 109 ? 6.654 -15.290 9.860 1.00 98.12 109 GLN A O 1
ATOM 858 N N . GLY A 1 110 ? 7.419 -13.330 10.657 1.00 97.44 110 GLY A N 1
ATOM 859 C CA . GLY A 1 110 ? 8.093 -13.924 11.815 1.00 97.44 110 GLY A CA 1
ATOM 860 C C . GLY A 1 110 ? 7.118 -14.611 12.778 1.00 97.44 110 GLY A C 1
ATOM 861 O O . GLY A 1 110 ? 7.408 -15.685 13.299 1.00 97.44 110 GLY A O 1
ATOM 862 N N . THR A 1 111 ? 5.924 -14.038 12.966 1.00 97.94 111 THR A N 1
ATOM 863 C CA . THR A 1 111 ? 4.863 -14.644 13.788 1.00 97.94 111 THR A CA 1
ATOM 864 C C . THR A 1 111 ? 4.344 -15.939 13.161 1.00 97.94 111 THR A C 1
ATOM 866 O O . THR A 1 111 ? 4.194 -16.934 13.866 1.00 97.94 111 THR A O 1
ATOM 869 N N . ARG A 1 112 ? 4.118 -15.961 11.841 1.00 97.81 112 ARG A N 1
ATOM 870 C CA . ARG A 1 112 ? 3.682 -17.166 11.113 1.00 97.81 112 ARG A CA 1
ATOM 871 C C . ARG A 1 112 ? 4.727 -18.273 11.158 1.00 97.81 112 ARG A C 1
ATOM 873 O O . ARG A 1 112 ? 4.377 -19.407 11.447 1.00 97.81 112 ARG A O 1
ATOM 880 N N . ASN A 1 113 ? 5.997 -17.930 10.960 1.00 97.88 113 ASN A N 1
ATOM 881 C CA . ASN A 1 113 ? 7.114 -18.869 11.064 1.00 97.88 113 ASN A CA 1
ATOM 882 C C . ASN A 1 113 ? 7.255 -19.451 12.487 1.00 97.88 113 ASN A C 1
ATOM 884 O O . ASN A 1 113 ? 7.507 -20.638 12.668 1.00 97.88 113 ASN A O 1
ATOM 888 N N . ALA A 1 114 ? 7.026 -18.636 13.522 1.00 97.50 114 ALA A N 1
ATOM 889 C CA . ALA A 1 114 ? 7.023 -19.114 14.905 1.00 97.50 114 ALA A CA 1
ATOM 890 C C . ALA A 1 114 ? 5.841 -20.051 15.221 1.00 97.50 114 ALA A C 1
ATOM 892 O O . ALA A 1 114 ? 5.973 -20.939 16.062 1.00 97.50 114 ALA A O 1
ATOM 893 N N . GLN A 1 115 ? 4.687 -19.846 14.576 1.00 98.19 115 GLN A N 1
ATOM 894 C CA . GLN A 1 115 ? 3.499 -20.693 14.732 1.00 98.19 115 GLN A CA 1
ATOM 895 C C . GLN A 1 115 ? 3.593 -21.994 13.927 1.00 98.19 115 GLN A C 1
ATOM 897 O O . GLN A 1 115 ? 3.136 -23.036 14.393 1.00 98.19 115 GLN A O 1
ATOM 902 N N . ASP A 1 116 ? 4.185 -21.935 12.738 1.00 97.94 116 ASP A N 1
ATOM 903 C CA . ASP A 1 116 ? 4.365 -23.055 11.825 1.00 97.94 116 ASP A CA 1
ATOM 904 C C . ASP A 1 116 ? 5.790 -23.028 11.265 1.00 97.94 116 ASP A C 1
ATOM 906 O O . ASP A 1 116 ? 6.113 -22.239 10.380 1.00 97.94 116 ASP A O 1
ATOM 910 N N . SER A 1 117 ? 6.639 -23.934 11.752 1.00 97.31 117 SER A N 1
ATOM 911 C CA . SER A 1 117 ? 8.041 -24.030 11.328 1.00 97.31 117 SER A CA 1
ATOM 912 C C . SER A 1 117 ? 8.222 -24.507 9.884 1.00 97.31 117 SER A C 1
ATOM 914 O O . SER A 1 117 ? 9.332 -24.449 9.353 1.00 97.31 117 SER A O 1
ATOM 916 N N . THR A 1 118 ? 7.159 -24.996 9.236 1.00 98.12 118 THR A N 1
ATOM 917 C CA . THR A 1 118 ? 7.177 -25.321 7.803 1.00 98.12 118 THR A CA 1
ATOM 918 C C . THR A 1 118 ? 6.907 -24.096 6.928 1.00 98.12 118 THR A C 1
ATOM 920 O O . THR A 1 118 ? 7.166 -24.135 5.718 1.00 98.12 118 THR A O 1
ATOM 923 N N . TRP A 1 119 ? 6.440 -22.995 7.528 1.00 97.31 119 TRP A N 1
ATOM 924 C CA . TRP A 1 119 ? 6.187 -21.739 6.842 1.00 97.31 119 TRP A CA 1
ATOM 925 C C . TRP A 1 119 ? 7.489 -21.128 6.325 1.00 97.31 119 TRP A C 1
ATOM 927 O O . TRP A 1 119 ? 8.457 -20.931 7.057 1.00 97.31 119 TRP A O 1
ATOM 937 N N . LYS A 1 120 ? 7.507 -20.771 5.039 1.00 97.25 120 LYS A N 1
ATOM 938 C CA . LYS A 1 120 ? 8.623 -20.040 4.437 1.00 97.25 120 LYS A CA 1
ATOM 939 C C . LYS A 1 120 ? 8.312 -18.556 4.449 1.00 97.25 120 LYS A C 1
ATOM 941 O O . LYS A 1 120 ? 7.302 -18.133 3.892 1.00 97.25 120 LYS A O 1
ATOM 946 N N . GLU A 1 121 ? 9.200 -17.775 5.051 1.00 96.94 121 GLU A N 1
ATOM 947 C CA . GLU A 1 121 ? 9.070 -16.322 5.082 1.00 96.94 121 GLU A CA 1
ATOM 948 C C . GLU A 1 121 ? 9.019 -15.749 3.663 1.00 96.94 121 GLU A C 1
ATOM 950 O O . GLU A 1 121 ? 9.883 -16.008 2.821 1.00 96.94 121 GLU A O 1
ATOM 955 N N . VAL A 1 122 ? 7.983 -14.955 3.402 1.00 97.25 122 VAL A N 1
ATOM 956 C CA . VAL A 1 122 ? 7.797 -14.261 2.130 1.00 97.25 122 VAL A CA 1
ATOM 957 C C . VAL A 1 122 ? 8.380 -12.850 2.251 1.00 97.25 122 VAL A C 1
ATOM 959 O O . VAL A 1 122 ? 8.106 -12.159 3.234 1.00 97.25 122 VAL A O 1
ATOM 962 N N . PRO A 1 123 ? 9.159 -12.355 1.273 1.00 97.44 123 PRO A N 1
ATOM 963 C CA . PRO A 1 123 ? 9.638 -10.978 1.303 1.00 97.44 123 PRO A CA 1
ATOM 964 C C . PRO A 1 123 ? 8.486 -9.974 1.132 1.00 97.44 123 PRO A C 1
ATOM 966 O O . PRO A 1 123 ? 7.520 -10.208 0.400 1.00 97.44 123 PRO A O 1
ATOM 969 N N . ALA A 1 124 ? 8.612 -8.802 1.764 1.00 97.81 124 ALA A N 1
ATOM 970 C CA . ALA A 1 124 ? 7.619 -7.725 1.659 1.00 97.81 124 ALA A CA 1
ATOM 971 C C . ALA A 1 124 ? 7.482 -7.163 0.231 1.00 97.81 124 ALA A C 1
ATOM 973 O O . ALA A 1 124 ? 6.418 -6.655 -0.130 1.00 97.81 124 ALA A O 1
ATOM 974 N N . LEU A 1 125 ? 8.542 -7.271 -0.577 1.00 97.44 125 LEU A N 1
ATOM 975 C CA . LEU A 1 125 ? 8.564 -6.911 -1.992 1.00 97.44 125 LEU A CA 1
ATOM 976 C C . LEU A 1 125 ? 8.471 -8.166 -2.883 1.00 97.44 125 LEU A C 1
ATOM 978 O O . LEU A 1 125 ? 8.906 -9.236 -2.455 1.00 97.44 125 LEU A O 1
ATOM 982 N N . PRO A 1 126 ? 7.900 -8.062 -4.093 1.00 97.56 126 PRO A N 1
ATOM 983 C CA . PRO A 1 126 ? 7.154 -6.907 -4.596 1.00 97.56 126 PRO A CA 1
ATOM 984 C C . PRO A 1 126 ? 5.868 -6.643 -3.798 1.00 97.56 126 PRO A C 1
ATOM 986 O O . PRO A 1 126 ? 5.355 -7.535 -3.112 1.00 97.56 126 PRO A O 1
ATOM 989 N N . ILE A 1 127 ? 5.376 -5.401 -3.862 1.00 98.12 127 ILE A N 1
ATOM 990 C CA . ILE A 1 127 ? 4.086 -5.009 -3.280 1.00 98.12 127 ILE A CA 1
ATOM 991 C C . ILE A 1 127 ? 2.983 -5.539 -4.194 1.00 98.12 127 ILE A C 1
ATOM 993 O O . ILE A 1 127 ? 2.834 -5.062 -5.318 1.00 98.12 127 ILE A O 1
ATOM 997 N N . THR A 1 128 ? 2.202 -6.493 -3.695 1.00 98.12 128 THR A N 1
ATOM 998 C CA . THR A 1 128 ? 1.071 -7.087 -4.417 1.00 98.12 128 THR A CA 1
ATOM 999 C C . THR A 1 128 ? -0.236 -6.865 -3.665 1.00 98.12 128 THR A C 1
ATOM 1001 O O . THR A 1 128 ? -0.231 -6.630 -2.452 1.00 98.12 128 THR A O 1
ATOM 1004 N N . ALA A 1 129 ? -1.370 -6.935 -4.367 1.00 98.12 129 ALA A N 1
ATOM 1005 C CA . ALA A 1 129 ? -2.683 -6.689 -3.770 1.00 98.12 129 ALA A CA 1
ATOM 1006 C C . ALA A 1 129 ? -2.987 -7.636 -2.598 1.00 98.12 129 ALA A C 1
ATOM 1008 O O . ALA A 1 129 ? -3.518 -7.199 -1.577 1.00 98.12 129 ALA A O 1
ATOM 1009 N N . THR A 1 130 ? -2.555 -8.896 -2.687 1.00 97.94 130 THR A N 1
ATOM 1010 C CA . THR A 1 130 ? -2.688 -9.895 -1.617 1.00 97.94 130 THR A CA 1
ATOM 1011 C C . THR A 1 130 ? -1.978 -9.458 -0.334 1.00 97.94 130 THR A C 1
ATOM 1013 O O . THR A 1 130 ? -2.589 -9.420 0.734 1.00 97.94 130 THR A O 1
ATOM 1016 N N . LYS A 1 131 ? -0.700 -9.059 -0.425 1.00 98.31 131 LYS A N 1
ATOM 1017 C CA . LYS A 1 131 ? 0.079 -8.608 0.744 1.00 98.31 131 LYS A CA 1
ATOM 1018 C C . LYS A 1 131 ? -0.491 -7.320 1.337 1.00 98.31 131 LYS A C 1
ATOM 1020 O O . LYS A 1 131 ? -0.564 -7.176 2.557 1.00 98.31 131 LYS A O 1
ATOM 1025 N N . VAL A 1 132 ? -0.920 -6.392 0.478 1.00 98.50 132 VAL A N 1
ATOM 1026 C CA . VAL A 1 132 ? -1.539 -5.133 0.911 1.00 98.50 132 VAL A CA 1
ATOM 1027 C C . VAL A 1 132 ? -2.883 -5.388 1.590 1.00 98.50 132 VAL A C 1
ATOM 1029 O O . VAL A 1 132 ? -3.160 -4.757 2.600 1.00 98.50 132 VAL A O 1
ATOM 1032 N N . SER A 1 133 ? -3.688 -6.334 1.111 1.00 98.50 133 SER A N 1
ATOM 1033 C CA . SER A 1 133 ? -4.978 -6.675 1.726 1.00 98.50 133 SER A CA 1
ATOM 1034 C C . SER A 1 133 ? -4.815 -7.156 3.170 1.00 98.50 133 SER A C 1
ATOM 1036 O O . SER A 1 133 ? -5.509 -6.656 4.054 1.00 98.50 133 SER A O 1
ATOM 1038 N N . LEU A 1 134 ? -3.835 -8.028 3.437 1.00 98.31 134 LEU A N 1
ATOM 1039 C CA . LEU A 1 134 ? -3.503 -8.453 4.806 1.00 98.31 134 LEU A CA 1
ATOM 1040 C C . LEU A 1 134 ? -3.056 -7.263 5.675 1.00 98.31 134 LEU A C 1
ATOM 1042 O O . LEU A 1 134 ? -3.449 -7.138 6.834 1.00 98.31 134 LEU A O 1
ATOM 1046 N N . PHE A 1 135 ? -2.268 -6.346 5.107 1.00 98.38 135 PHE A N 1
ATOM 1047 C CA . PHE A 1 135 ? -1.866 -5.130 5.815 1.00 98.38 135 PHE A CA 1
ATOM 1048 C C . PHE A 1 135 ? -3.055 -4.216 6.129 1.00 98.38 135 PHE A C 1
ATOM 1050 O O . PHE A 1 135 ? -3.119 -3.650 7.217 1.00 98.38 135 PHE A O 1
ATOM 1057 N N . LEU A 1 136 ? -4.011 -4.069 5.209 1.00 98.00 136 LEU A N 1
ATOM 1058 C CA . LEU A 1 136 ? -5.204 -3.249 5.419 1.00 98.00 136 LEU A CA 1
ATOM 1059 C C . LEU A 1 136 ? -6.145 -3.851 6.467 1.00 98.00 136 LEU A C 1
ATOM 1061 O O . LEU A 1 136 ? -6.740 -3.105 7.247 1.00 98.00 136 LEU A O 1
ATOM 1065 N N . GLU A 1 137 ? -6.242 -5.176 6.550 1.00 97.50 137 GLU A N 1
ATOM 1066 C CA . GLU A 1 137 ? -6.943 -5.862 7.641 1.00 97.50 137 GLU A CA 1
ATOM 1067 C C . GLU A 1 137 ? -6.335 -5.503 9.008 1.00 97.50 137 GLU A C 1
ATOM 1069 O O . GLU A 1 137 ? -7.038 -5.116 9.948 1.00 97.50 137 GLU A O 1
ATOM 1074 N N . TYR A 1 138 ? -5.006 -5.514 9.105 1.00 96.38 138 TYR A N 1
ATOM 1075 C CA . TYR A 1 138 ? -4.313 -5.046 10.302 1.00 96.38 138 TYR A CA 1
ATOM 1076 C C . TYR A 1 138 ? -4.517 -3.541 10.558 1.00 96.38 138 TYR A C 1
ATOM 1078 O O . TYR A 1 138 ? -4.808 -3.128 11.681 1.00 96.38 138 TYR A O 1
ATOM 1086 N N . GLU A 1 139 ? -4.395 -2.687 9.539 1.00 95.12 139 GLU A N 1
ATOM 1087 C CA . GLU A 1 139 ? -4.553 -1.236 9.699 1.00 95.12 139 GLU A CA 1
ATOM 1088 C C . GLU A 1 139 ? -5.975 -0.841 10.123 1.00 95.12 139 GLU A C 1
ATOM 1090 O O . GLU A 1 139 ? -6.145 0.141 10.847 1.00 95.12 139 GLU A O 1
ATOM 1095 N N . THR A 1 140 ? -6.994 -1.587 9.692 1.00 93.81 140 THR A N 1
ATOM 1096 C CA . THR A 1 140 ? -8.395 -1.327 10.059 1.00 93.81 140 THR A CA 1
ATOM 1097 C C . THR A 1 140 ? -8.741 -1.798 11.470 1.00 93.81 140 THR A C 1
ATOM 1099 O O . THR A 1 140 ? -9.587 -1.177 12.116 1.00 93.81 140 THR A O 1
ATOM 1102 N N . SER A 1 141 ? -8.077 -2.843 11.968 1.00 91.31 141 SER A N 1
ATOM 1103 C CA . SER A 1 141 ? -8.290 -3.386 13.317 1.00 91.31 141 SER A CA 1
ATOM 1104 C C . SER A 1 141 ? -7.429 -2.720 14.393 1.00 91.31 141 SER A C 1
ATOM 1106 O O . SER A 1 141 ? -7.821 -2.690 15.560 1.00 91.31 141 SER A O 1
ATOM 1108 N N . ARG A 1 142 ? -6.270 -2.158 14.032 1.00 89.62 142 ARG A N 1
ATOM 1109 C CA . ARG A 1 142 ? -5.357 -1.570 15.017 1.00 89.62 142 ARG A CA 1
ATOM 1110 C C . ARG A 1 142 ? -5.862 -0.249 15.591 1.00 89.62 142 ARG A C 1
ATOM 1112 O O . ARG A 1 142 ? -6.444 0.598 14.906 1.00 89.62 142 ARG A O 1
ATOM 1119 N N . GLU A 1 143 ? -5.506 -0.024 16.849 1.00 88.56 143 GLU A N 1
ATOM 1120 C CA . GLU A 1 143 ? -5.768 1.237 17.526 1.00 88.56 143 GLU A CA 1
ATOM 1121 C C . GLU A 1 143 ? -4.839 2.355 17.045 1.00 88.56 143 GLU A C 1
ATOM 1123 O O . GLU A 1 143 ? -3.656 2.163 16.732 1.00 88.56 143 GLU A O 1
ATOM 1128 N N . LYS A 1 144 ? -5.365 3.578 17.023 1.00 85.81 144 LYS A N 1
ATOM 1129 C CA . LYS A 1 144 ? -4.591 4.756 16.663 1.00 85.81 144 LYS A CA 1
ATOM 1130 C C . LYS A 1 144 ? -3.590 5.080 17.772 1.00 85.81 144 LYS A C 1
ATOM 1132 O O . LYS A 1 144 ? -3.953 5.354 18.915 1.00 85.81 144 LYS A O 1
ATOM 1137 N N . LYS A 1 145 ? -2.311 5.143 17.399 1.00 85.19 145 LYS A N 1
ATOM 1138 C CA . LYS A 1 145 ? -1.244 5.632 18.281 1.00 85.19 145 LYS A CA 1
ATOM 1139 C C . LYS A 1 145 ? -1.352 7.143 18.478 1.00 85.19 145 LYS A C 1
ATOM 1141 O O . LYS A 1 145 ? -1.536 7.894 17.510 1.00 85.19 145 LYS A O 1
ATOM 1146 N N . LYS A 1 146 ? -1.200 7.596 19.721 1.00 82.00 146 LYS A N 1
ATOM 1147 C CA . LYS A 1 146 ? -1.128 9.020 20.056 1.00 82.00 146 LYS A CA 1
ATOM 1148 C C . LYS A 1 146 ? 0.156 9.621 19.481 1.00 82.00 146 LYS A C 1
ATOM 1150 O O . LYS A 1 146 ? 1.217 8.999 19.448 1.00 82.00 146 LYS A O 1
ATOM 1155 N N . ARG A 1 147 ? 0.066 10.852 18.970 1.00 77.44 147 ARG A N 1
ATOM 1156 C CA . ARG A 1 147 ? 1.228 11.551 18.404 1.00 77.44 147 ARG A CA 1
ATOM 1157 C C . ARG A 1 147 ? 2.265 11.739 19.517 1.00 77.44 147 ARG A C 1
ATOM 1159 O O . ARG A 1 147 ? 1.967 12.405 20.500 1.00 77.44 147 ARG A O 1
ATOM 1166 N N . ASN A 1 148 ? 3.462 11.182 19.331 1.00 79.88 148 ASN A N 1
ATOM 1167 C CA . ASN A 1 148 ? 4.585 11.226 20.280 1.00 79.88 148 ASN A CA 1
ATOM 1168 C C . ASN A 1 148 ? 4.381 10.444 21.591 1.00 79.88 148 ASN A C 1
ATOM 1170 O O . ASN A 1 148 ? 5.072 10.727 22.563 1.00 79.88 148 ASN A O 1
ATOM 1174 N N . SER A 1 149 ? 3.461 9.479 21.636 1.00 81.56 149 SER A N 1
ATOM 1175 C CA . SER A 1 149 ? 3.314 8.588 22.791 1.00 81.56 149 SER A CA 1
ATOM 1176 C C . SER A 1 149 ? 3.265 7.133 22.333 1.00 81.56 149 SER A C 1
ATOM 1178 O O . SER A 1 149 ? 2.795 6.829 21.234 1.00 81.56 149 SER A O 1
ATOM 1180 N N . SER A 1 150 ? 3.781 6.236 23.172 1.00 78.00 150 SER A N 1
ATOM 1181 C CA . SER A 1 150 ? 3.589 4.792 23.028 1.00 78.00 150 SER A CA 1
ATOM 1182 C C . SER A 1 150 ? 2.163 4.359 23.378 1.00 78.00 150 SER A C 1
ATOM 1184 O O . SER A 1 150 ? 1.796 3.225 23.091 1.00 78.00 150 SER A O 1
ATOM 1186 N N . GLU A 1 151 ? 1.361 5.252 23.963 1.00 83.00 151 GLU A N 1
ATOM 1187 C CA . GLU A 1 151 ? -0.042 5.013 24.297 1.00 83.00 151 GLU A CA 1
ATOM 1188 C C . GLU A 1 151 ? -0.911 4.911 23.035 1.00 83.00 151 GLU A C 1
ATOM 1190 O O . GLU A 1 151 ? -0.840 5.742 22.113 1.00 83.00 151 GLU A O 1
ATOM 1195 N N . THR A 1 152 ? -1.776 3.902 23.017 1.00 82.00 152 THR A N 1
ATOM 1196 C CA . THR A 1 152 ? -2.874 3.783 22.062 1.00 82.00 152 THR A CA 1
ATOM 1197 C C . THR A 1 152 ? -4.126 4.440 22.629 1.00 82.00 152 THR A C 1
ATOM 1199 O O . THR A 1 152 ? -4.385 4.423 23.831 1.00 82.00 152 THR A O 1
ATOM 1202 N N . HIS A 1 153 ? -4.897 5.093 21.759 1.00 72.25 153 HIS A N 1
ATOM 1203 C CA . HIS A 1 153 ? -6.228 5.555 22.130 1.00 72.25 153 HIS A CA 1
ATOM 1204 C C . HIS A 1 153 ? -7.195 4.384 21.989 1.00 72.25 153 HIS A C 1
ATOM 1206 O O . HIS A 1 153 ? -7.621 4.078 20.866 1.00 72.25 153 HIS A O 1
ATOM 1212 N N . ASN A 1 154 ? -7.533 3.772 23.126 1.00 75.06 154 ASN A N 1
ATOM 1213 C CA . ASN A 1 154 ? -8.442 2.635 23.175 1.00 75.06 154 ASN A CA 1
ATOM 1214 C C . ASN A 1 154 ? -9.733 2.928 22.402 1.00 75.06 154 ASN A C 1
ATOM 1216 O O . ASN A 1 154 ? -10.382 3.963 22.591 1.00 75.06 154 ASN A O 1
ATOM 1220 N N . GLY A 1 155 ? -10.088 2.018 21.497 1.00 77.00 155 GLY A N 1
ATOM 1221 C CA . GLY A 1 155 ? -11.318 2.112 20.707 1.00 77.00 155 GLY A CA 1
ATOM 1222 C C . GLY A 1 155 ? -11.306 3.129 19.558 1.00 77.00 155 GLY A C 1
ATOM 1223 O O . GLY A 1 155 ? -12.359 3.386 18.977 1.00 77.00 155 GLY A O 1
ATOM 1224 N N . THR A 1 156 ? -10.155 3.708 19.189 1.00 81.12 156 THR A N 1
ATOM 1225 C CA . THR A 1 156 ? -10.052 4.516 17.959 1.00 81.12 156 THR A CA 1
ATOM 1226 C C . THR A 1 156 ? -9.342 3.744 16.853 1.00 81.12 156 THR A C 1
ATOM 1228 O O . THR A 1 156 ? -8.164 3.425 16.968 1.00 81.12 156 THR A O 1
ATOM 1231 N N . THR A 1 157 ? -10.039 3.472 15.753 1.00 86.88 157 THR A N 1
ATOM 1232 C CA . THR A 1 157 ? -9.466 2.820 14.567 1.00 86.88 157 THR A CA 1
ATOM 1233 C C . THR A 1 157 ? -8.988 3.840 13.537 1.00 86.88 157 THR A C 1
ATOM 1235 O O . THR A 1 157 ? -9.346 5.029 13.572 1.00 86.88 157 THR A O 1
ATOM 1238 N N . ILE A 1 158 ? -8.146 3.395 12.603 1.00 89.56 158 ILE A N 1
ATOM 1239 C CA . ILE A 1 158 ? -7.721 4.230 11.478 1.00 89.56 158 ILE A CA 1
ATOM 1240 C C . ILE A 1 158 ? -8.918 4.550 10.594 1.00 89.56 158 ILE A C 1
ATOM 1242 O O . ILE A 1 158 ? -9.752 3.703 10.288 1.00 89.56 158 ILE A O 1
ATOM 1246 N N . GLY A 1 159 ? -9.005 5.818 10.196 1.00 91.06 159 GLY A N 1
ATOM 1247 C CA . GLY A 1 159 ? -10.103 6.277 9.369 1.00 91.06 159 GLY A CA 1
ATOM 1248 C C . GLY A 1 159 ? -9.904 6.089 7.877 1.00 91.06 159 GLY A C 1
ATOM 1249 O O . GLY A 1 159 ? -8.805 5.775 7.421 1.00 91.06 159 GLY A O 1
ATOM 1250 N N . LYS A 1 160 ? -10.961 6.371 7.105 1.00 95.31 160 LYS A N 1
ATOM 1251 C CA . LYS A 1 160 ? -10.958 6.266 5.641 1.00 95.31 160 LYS A CA 1
ATOM 1252 C C . LYS A 1 160 ? -9.754 6.960 5.010 1.00 95.31 160 LYS A C 1
ATOM 1254 O O . LYS A 1 160 ? -9.108 6.393 4.138 1.00 95.31 160 LYS A O 1
ATOM 1259 N N . SER A 1 161 ? -9.427 8.171 5.463 1.00 94.81 161 SER A N 1
ATOM 1260 C CA . SER A 1 161 ? -8.281 8.919 4.939 1.00 94.81 161 SER A CA 1
ATOM 1261 C C . SER A 1 161 ? -6.954 8.189 5.144 1.00 94.81 161 SER A C 1
ATOM 1263 O O . SER A 1 161 ? -6.132 8.196 4.236 1.00 94.81 161 SER A O 1
ATOM 1265 N N . GLY A 1 162 ? -6.758 7.521 6.284 1.00 94.88 162 GLY A N 1
ATOM 1266 C CA . GLY A 1 162 ? -5.542 6.757 6.562 1.00 94.88 162 GLY A CA 1
ATOM 1267 C C . GLY A 1 162 ? -5.414 5.514 5.681 1.00 94.88 162 GLY A C 1
ATOM 1268 O O . GLY A 1 162 ? -4.332 5.259 5.161 1.00 94.88 162 GLY A O 1
ATOM 1269 N N . ILE A 1 163 ? -6.521 4.801 5.448 1.00 96.44 163 ILE A N 1
ATOM 1270 C CA . ILE A 1 163 ? -6.564 3.650 4.531 1.00 96.44 163 ILE A CA 1
ATOM 1271 C C . ILE A 1 163 ? -6.249 4.085 3.095 1.00 96.44 163 ILE A C 1
ATOM 1273 O O . ILE A 1 163 ? -5.367 3.518 2.457 1.00 96.44 163 ILE A O 1
ATOM 1277 N N . LEU A 1 164 ? -6.892 5.151 2.608 1.00 97.31 164 LEU A N 1
ATOM 1278 C CA . LEU A 1 164 ? -6.632 5.678 1.265 1.00 97.31 164 LEU A CA 1
ATOM 1279 C C . LEU A 1 164 ? -5.192 6.185 1.104 1.00 97.31 164 LEU A C 1
ATOM 1281 O O . LEU A 1 164 ? -4.583 5.968 0.059 1.00 97.31 164 LEU A O 1
ATOM 1285 N N . GLN A 1 165 ? -4.635 6.836 2.131 1.00 96.62 165 GLN A N 1
ATOM 1286 C CA . GLN A 1 165 ? -3.237 7.274 2.135 1.00 96.62 165 GLN A CA 1
ATOM 1287 C C . GLN A 1 165 ? -2.267 6.093 2.109 1.00 96.62 165 GLN A C 1
ATOM 1289 O O . GLN A 1 165 ? -1.280 6.154 1.380 1.00 96.62 165 GLN A O 1
ATOM 1294 N N . ALA A 1 166 ? -2.554 5.019 2.850 1.00 97.88 166 ALA A N 1
ATOM 1295 C CA . ALA A 1 166 ? -1.756 3.799 2.814 1.00 97.88 166 ALA A CA 1
ATOM 1296 C C . ALA A 1 166 ? -1.774 3.162 1.416 1.00 97.88 166 ALA A C 1
ATOM 1298 O O . ALA A 1 166 ? -0.708 2.897 0.870 1.00 97.88 166 ALA A O 1
ATOM 1299 N N . ILE A 1 167 ? -2.954 3.003 0.802 1.00 98.31 167 ILE A N 1
ATOM 1300 C CA . ILE A 1 167 ? -3.088 2.455 -0.559 1.00 98.31 167 ILE A CA 1
ATOM 1301 C C . ILE A 1 167 ? -2.311 3.311 -1.563 1.00 98.31 167 ILE A C 1
ATOM 1303 O O . ILE A 1 167 ? -1.488 2.785 -2.302 1.00 98.31 167 ILE A O 1
ATOM 1307 N N . SER A 1 168 ? -2.515 4.632 -1.566 1.00 97.56 168 SER A N 1
ATOM 1308 C CA . SER A 1 168 ? -1.815 5.533 -2.491 1.00 97.56 168 SER A CA 1
ATOM 1309 C C . SER A 1 168 ? -0.296 5.540 -2.289 1.00 97.56 168 SER A C 1
ATOM 1311 O O . SER A 1 168 ? 0.443 5.602 -3.266 1.00 97.56 168 SER A O 1
ATOM 1313 N N . ALA A 1 169 ? 0.182 5.448 -1.047 1.00 97.50 169 ALA A N 1
ATOM 1314 C CA . ALA A 1 169 ? 1.611 5.368 -0.761 1.00 97.50 169 ALA A CA 1
ATOM 1315 C C . ALA A 1 169 ? 2.239 4.060 -1.266 1.00 97.50 169 ALA A C 1
ATOM 1317 O O . ALA A 1 169 ? 3.339 4.077 -1.818 1.00 97.50 169 ALA A O 1
ATOM 1318 N N . LEU A 1 170 ? 1.545 2.935 -1.076 1.00 98.25 170 LEU A N 1
ATOM 1319 C CA . LEU A 1 170 ? 2.011 1.618 -1.511 1.00 98.25 170 LEU A CA 1
ATOM 1320 C C . LEU A 1 170 ? 1.920 1.457 -3.033 1.00 98.25 170 LEU A C 1
ATOM 1322 O O . LEU A 1 170 ? 2.831 0.887 -3.627 1.00 98.25 170 LEU A O 1
ATOM 1326 N N . GLU A 1 171 ? 0.889 2.022 -3.667 1.00 98.06 171 GLU A N 1
ATOM 1327 C CA . GLU A 1 171 ? 0.765 2.131 -5.127 1.00 98.06 171 GLU A CA 1
ATOM 1328 C C . GLU A 1 171 ? 1.953 2.895 -5.711 1.00 98.06 171 GLU A C 1
ATOM 1330 O O . GLU A 1 171 ? 2.650 2.386 -6.585 1.00 98.06 171 GLU A O 1
ATOM 1335 N N . TRP A 1 172 ? 2.229 4.084 -5.166 1.00 95.81 172 TRP A N 1
ATOM 1336 C CA . TRP A 1 172 ? 3.346 4.913 -5.602 1.00 95.81 172 TRP A CA 1
ATOM 1337 C C . TRP A 1 172 ? 4.684 4.174 -5.479 1.00 95.81 172 TRP A C 1
ATOM 1339 O O . TRP A 1 172 ? 5.509 4.200 -6.394 1.00 95.81 172 TRP A O 1
ATOM 1349 N N . PHE A 1 173 ? 4.897 3.470 -4.363 1.00 96.31 173 PHE A N 1
ATOM 1350 C CA . PHE A 1 173 ? 6.111 2.681 -4.185 1.00 96.31 173 PHE A CA 1
ATOM 1351 C C . PHE A 1 173 ? 6.193 1.540 -5.209 1.00 96.31 173 PHE A C 1
ATOM 1353 O O . PHE A 1 173 ? 7.254 1.339 -5.804 1.00 96.31 173 PHE A O 1
ATOM 1360 N N . ARG A 1 174 ? 5.084 0.828 -5.463 1.00 96.69 174 ARG A N 1
ATOM 1361 C CA . ARG A 1 174 ? 5.023 -0.251 -6.461 1.00 96.69 174 ARG A CA 1
ATOM 1362 C C . ARG A 1 174 ? 5.364 0.261 -7.857 1.00 96.69 174 ARG A C 1
ATOM 1364 O O . ARG A 1 174 ? 6.228 -0.317 -8.503 1.00 96.69 174 ARG A O 1
ATOM 1371 N N . GLU A 1 175 ? 4.748 1.351 -8.308 1.00 94.38 175 GLU A N 1
ATOM 1372 C CA . GLU A 1 175 ? 4.980 1.919 -9.645 1.00 94.38 175 GLU A CA 1
ATOM 1373 C C . GLU A 1 175 ? 6.445 2.323 -9.869 1.00 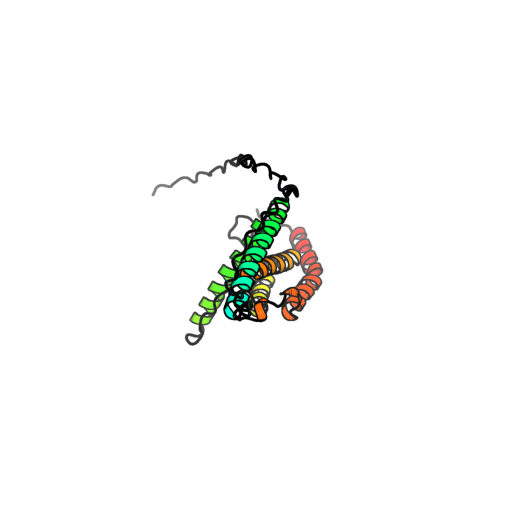94.38 175 GLU A C 1
ATOM 1375 O O . GLU A 1 175 ? 6.982 2.173 -10.975 1.00 94.38 175 GLU A O 1
ATOM 1380 N N . ASN A 1 176 ? 7.120 2.803 -8.823 1.00 92.81 176 ASN A N 1
ATOM 1381 C CA . ASN A 1 176 ? 8.533 3.166 -8.896 1.00 92.81 176 ASN A CA 1
ATOM 1382 C C . ASN A 1 176 ? 9.448 1.941 -9.022 1.00 92.81 176 ASN A C 1
ATOM 1384 O O . ASN A 1 176 ? 10.392 1.978 -9.814 1.00 92.81 176 ASN A O 1
ATOM 1388 N N . HIS A 1 177 ? 9.121 0.843 -8.337 1.00 92.31 177 HIS A N 1
ATOM 1389 C CA . HIS A 1 177 ? 9.945 -0.373 -8.279 1.00 92.31 177 HIS A CA 1
ATOM 1390 C C . HIS A 1 177 ? 9.476 -1.485 -9.234 1.00 92.31 177 HIS A C 1
ATOM 1392 O O . HIS A 1 177 ? 10.136 -2.507 -9.348 1.00 92.31 177 HIS A O 1
ATOM 1398 N N . GLN A 1 178 ? 8.381 -1.300 -9.978 1.00 92.75 178 GLN A N 1
ATOM 1399 C CA . GLN A 1 178 ? 7.813 -2.312 -10.884 1.00 92.75 178 GLN A CA 1
ATOM 1400 C C . GLN A 1 178 ? 8.833 -2.862 -11.898 1.00 92.75 178 GLN A C 1
ATOM 1402 O O . GLN A 1 178 ? 8.825 -4.049 -12.213 1.00 92.75 178 GLN A O 1
ATOM 1407 N N . HIS A 1 179 ? 9.732 -2.007 -12.391 1.00 89.25 179 HIS A N 1
ATOM 1408 C CA . HIS A 1 179 ? 10.786 -2.378 -13.340 1.00 89.25 179 HIS A CA 1
ATOM 1409 C C . HIS A 1 179 ? 11.792 -3.413 -12.795 1.00 89.25 179 HIS A C 1
ATOM 1411 O O . HIS A 1 179 ? 12.411 -4.123 -13.583 1.00 89.25 179 HIS A O 1
ATOM 1417 N N . GLU A 1 180 ? 11.925 -3.542 -11.471 1.00 92.81 180 GLU A N 1
ATOM 1418 C CA . GLU A 1 180 ? 12.790 -4.535 -10.817 1.00 92.81 180 GLU A CA 1
ATOM 1419 C C . GLU A 1 180 ? 12.193 -5.951 -10.868 1.00 92.81 180 GLU A C 1
ATOM 1421 O O . GLU A 1 180 ? 12.911 -6.935 -10.694 1.00 92.81 180 GLU A O 1
ATOM 1426 N N . TYR A 1 181 ? 10.890 -6.070 -11.151 1.00 94.31 181 TYR A N 1
ATOM 1427 C CA . TYR A 1 181 ? 10.139 -7.328 -11.119 1.00 94.31 181 TYR A CA 1
ATOM 1428 C C . TYR A 1 181 ? 9.462 -7.626 -12.469 1.00 94.31 181 TYR A C 1
ATOM 1430 O O . TYR A 1 181 ? 8.247 -7.823 -12.534 1.00 94.31 181 TYR A O 1
ATOM 1438 N N . PRO A 1 182 ? 10.213 -7.701 -13.586 1.00 91.69 182 PRO A N 1
ATOM 1439 C CA . PRO A 1 182 ? 9.625 -7.840 -14.918 1.00 91.69 182 PRO A CA 1
ATOM 1440 C C . PRO A 1 182 ? 8.841 -9.146 -15.104 1.00 91.69 182 PRO A C 1
ATOM 1442 O O . PRO A 1 182 ? 7.931 -9.185 -15.931 1.00 91.69 182 PRO A O 1
ATOM 1445 N N . ASN A 1 183 ? 9.170 -10.190 -14.341 1.00 95.44 183 ASN A N 1
ATOM 1446 C CA . ASN A 1 183 ? 8.553 -11.513 -14.443 1.00 95.44 183 ASN A CA 1
ATOM 1447 C C . ASN A 1 183 ? 7.327 -11.690 -13.536 1.00 95.44 183 ASN A C 1
ATOM 1449 O O . ASN A 1 183 ? 6.698 -12.743 -13.587 1.00 95.44 183 ASN A O 1
ATOM 1453 N N . ASP A 1 184 ? 6.994 -10.694 -12.713 1.00 94.94 184 ASP A N 1
ATOM 1454 C CA . ASP A 1 184 ? 5.844 -10.757 -11.817 1.00 94.94 184 ASP A CA 1
ATOM 1455 C C . ASP A 1 184 ? 4.677 -9.937 -12.402 1.00 94.94 184 ASP A C 1
ATOM 1457 O O . ASP A 1 184 ? 4.736 -8.701 -12.413 1.00 94.94 184 ASP A O 1
ATOM 1461 N N . PRO A 1 185 ? 3.615 -10.586 -12.918 1.00 94.69 185 PRO A N 1
ATOM 1462 C CA . PRO A 1 185 ? 2.476 -9.882 -13.495 1.00 94.69 185 PRO A CA 1
ATOM 1463 C C . PRO A 1 185 ? 1.670 -9.096 -12.453 1.00 94.69 185 PRO A C 1
ATOM 1465 O O . PRO A 1 185 ? 1.075 -8.080 -12.816 1.00 94.69 185 PRO A O 1
ATOM 1468 N N . GLU A 1 186 ? 1.680 -9.492 -11.173 1.00 93.88 186 GLU A N 1
ATOM 1469 C CA . GLU A 1 186 ? 0.927 -8.796 -10.120 1.00 93.88 186 GLU A CA 1
ATOM 1470 C C . GLU A 1 186 ? 1.464 -7.381 -9.888 1.00 93.88 186 GLU A C 1
ATOM 1472 O O . GLU A 1 186 ? 0.709 -6.472 -9.549 1.00 93.88 186 GLU A O 1
ATOM 1477 N N . THR A 1 187 ? 2.754 -7.149 -10.150 1.00 93.69 187 THR A N 1
ATOM 1478 C CA . THR A 1 187 ? 3.369 -5.815 -10.021 1.00 93.69 187 THR A CA 1
ATOM 1479 C C . THR A 1 187 ? 2.843 -4.798 -11.032 1.00 93.69 187 THR A C 1
ATOM 1481 O O . THR A 1 187 ? 3.010 -3.590 -10.841 1.00 93.69 187 THR A O 1
ATOM 1484 N N . ARG A 1 188 ? 2.218 -5.276 -12.115 1.00 94.19 188 ARG A N 1
ATOM 1485 C CA . ARG A 1 188 ? 1.723 -4.457 -13.229 1.00 94.19 188 ARG A CA 1
ATOM 1486 C C . ARG A 1 188 ? 0.249 -4.085 -13.089 1.00 94.19 188 ARG A C 1
ATOM 1488 O O . ARG A 1 188 ? -0.228 -3.232 -13.834 1.00 94.19 188 ARG A O 1
ATOM 1495 N N . ILE A 1 189 ? -0.462 -4.724 -12.166 1.00 95.81 189 ILE A N 1
ATOM 1496 C CA . ILE A 1 189 ? -1.872 -4.463 -11.883 1.00 95.81 189 ILE A CA 1
ATOM 1497 C C . ILE A 1 189 ? -1.938 -3.370 -10.815 1.00 95.81 189 ILE A C 1
ATOM 1499 O O . ILE A 1 189 ? -1.224 -3.434 -9.812 1.00 95.81 189 ILE A O 1
ATOM 1503 N N . LYS A 1 190 ? -2.778 -2.349 -11.018 1.00 98.00 190 LYS A N 1
ATOM 1504 C CA . LYS A 1 190 ? -2.970 -1.293 -10.014 1.00 98.00 190 LYS A CA 1
ATOM 1505 C C . LYS A 1 190 ? -3.633 -1.874 -8.771 1.00 98.00 190 LYS A C 1
ATOM 1507 O O . LYS A 1 190 ? -4.572 -2.654 -8.892 1.00 98.00 190 LYS A O 1
ATOM 1512 N N . LEU A 1 191 ? -3.225 -1.446 -7.571 1.00 98.19 191 LEU A N 1
ATOM 1513 C CA . LEU A 1 191 ? -3.807 -1.956 -6.322 1.00 98.19 191 LEU A CA 1
ATOM 1514 C C . LEU A 1 191 ? -5.302 -1.648 -6.284 1.00 98.19 191 LEU A C 1
ATOM 1516 O O . LEU A 1 191 ? -6.086 -2.471 -5.842 1.00 98.19 191 LEU A O 1
ATOM 1520 N N . ARG A 1 192 ? -5.708 -0.475 -6.779 1.00 98.19 192 ARG A N 1
ATOM 1521 C CA . ARG A 1 192 ?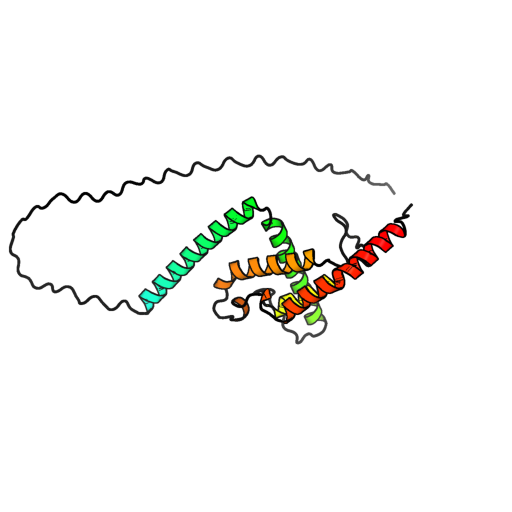 -7.115 -0.050 -6.812 1.00 98.19 192 ARG A CA 1
ATOM 1522 C C . ARG A 1 192 ? -7.983 -0.830 -7.804 1.00 98.19 192 ARG A C 1
ATOM 1524 O O . ARG A 1 192 ? -9.204 -0.758 -7.694 1.00 98.19 192 ARG A O 1
ATOM 1531 N N . ASP A 1 193 ? -7.385 -1.555 -8.746 1.00 98.06 193 ASP A N 1
ATOM 1532 C CA . ASP A 1 193 ? -8.131 -2.397 -9.688 1.00 98.06 193 ASP A CA 1
ATOM 1533 C C . ASP A 1 193 ? -8.436 -3.780 -9.082 1.00 98.06 193 ASP A C 1
ATOM 1535 O O . ASP A 1 193 ? -9.309 -4.491 -9.576 1.00 98.06 193 ASP A O 1
ATOM 1539 N N . ASP A 1 194 ? -7.765 -4.149 -7.985 1.00 98.19 194 ASP A N 1
ATOM 1540 C CA . ASP A 1 194 ? -8.002 -5.397 -7.266 1.00 98.19 194 ASP A CA 1
ATOM 1541 C C . ASP A 1 194 ? -9.272 -5.339 -6.397 1.00 98.19 194 ASP A C 1
ATOM 1543 O O . ASP A 1 194 ? -9.513 -4.384 -5.648 1.00 98.19 194 ASP A O 1
ATOM 1547 N N . ILE A 1 195 ? -10.082 -6.399 -6.467 1.00 98.06 195 ILE A N 1
ATOM 1548 C CA . ILE A 1 195 ? -11.381 -6.481 -5.788 1.00 98.06 195 ILE A CA 1
ATOM 1549 C C . ILE A 1 195 ? -11.264 -6.446 -4.256 1.00 98.06 195 ILE A C 1
ATOM 1551 O O . ILE A 1 195 ? -12.125 -5.864 -3.591 1.00 98.06 195 ILE A O 1
ATOM 1555 N N . CYS A 1 196 ? -10.202 -7.014 -3.678 1.00 98.06 196 CYS A N 1
ATOM 1556 C CA . CYS A 1 196 ? -9.994 -7.018 -2.232 1.00 98.06 196 CYS A CA 1
ATOM 1557 C C . CYS A 1 196 ? -9.688 -5.602 -1.735 1.00 98.06 196 CYS A C 1
ATOM 1559 O O . CYS A 1 196 ? -10.268 -5.144 -0.749 1.00 98.06 196 CYS A O 1
ATOM 1561 N N . ILE A 1 197 ? -8.844 -4.859 -2.457 1.00 98.38 197 ILE A N 1
ATOM 1562 C CA . ILE A 1 197 ? -8.532 -3.463 -2.127 1.00 98.38 197 ILE A CA 1
ATOM 1563 C C . ILE A 1 197 ? -9.780 -2.578 -2.250 1.00 98.38 197 ILE A C 1
ATOM 1565 O O . ILE A 1 197 ? -10.058 -1.782 -1.347 1.00 98.38 197 ILE A O 1
ATOM 1569 N N . GLN A 1 198 ? -10.583 -2.757 -3.304 1.00 98.50 198 GLN A N 1
ATOM 1570 C CA . GLN A 1 198 ? -11.860 -2.046 -3.463 1.00 98.50 198 GLN A CA 1
ATOM 1571 C C . GLN A 1 198 ? -12.845 -2.344 -2.324 1.00 98.50 198 GLN A C 1
ATOM 1573 O O . GLN A 1 198 ? -13.564 -1.442 -1.871 1.00 98.50 198 GLN A O 1
ATOM 1578 N N . ALA A 1 199 ? -12.867 -3.582 -1.823 1.00 98.19 199 ALA A N 1
ATOM 1579 C CA . ALA A 1 199 ? -13.679 -3.955 -0.671 1.00 98.19 199 ALA A CA 1
ATOM 1580 C C . ALA A 1 199 ? -13.245 -3.195 0.593 1.00 98.19 199 ALA A C 1
ATOM 1582 O O . ALA A 1 199 ? -14.104 -2.661 1.298 1.00 98.19 199 ALA A O 1
ATOM 1583 N N . PHE A 1 200 ? -11.939 -3.045 0.845 1.00 97.81 200 PHE A N 1
ATOM 1584 C CA . PHE A 1 200 ? -11.432 -2.237 1.962 1.00 97.81 200 PHE A CA 1
ATOM 1585 C C . PHE A 1 200 ? -11.754 -0.746 1.815 1.00 97.81 200 PHE A C 1
ATOM 1587 O O . PHE A 1 200 ? -12.172 -0.117 2.791 1.00 97.81 200 PHE A O 1
ATOM 1594 N N . GLU A 1 201 ? -11.615 -0.164 0.619 1.00 97.81 201 GLU A N 1
ATOM 1595 C CA . GLU A 1 201 ? -11.996 1.237 0.382 1.00 97.81 201 GLU A CA 1
ATOM 1596 C C . GLU A 1 201 ? -13.495 1.463 0.635 1.00 97.81 201 GLU A C 1
ATOM 1598 O O . GLU A 1 201 ? -13.892 2.441 1.286 1.00 97.81 201 GLU A O 1
ATOM 1603 N N . SER A 1 202 ? -14.327 0.531 0.164 1.00 97.62 202 SER A N 1
ATOM 1604 C CA . SER A 1 202 ? -15.779 0.557 0.350 1.00 97.62 202 SER A CA 1
ATOM 1605 C C . SER A 1 202 ? -16.155 0.394 1.823 1.00 97.62 202 SER A C 1
ATOM 1607 O O . SER A 1 202 ? -16.900 1.214 2.363 1.00 97.62 202 SER A O 1
ATOM 1609 N N . ALA A 1 203 ? -15.588 -0.595 2.516 1.00 96.38 203 ALA A N 1
ATOM 1610 C CA . ALA A 1 203 ? -15.811 -0.817 3.942 1.00 96.38 203 ALA A CA 1
ATOM 1611 C C . ALA A 1 203 ? -15.384 0.400 4.779 1.00 96.38 203 ALA A C 1
ATOM 1613 O O . ALA A 1 203 ? -16.140 0.862 5.635 1.00 96.38 203 ALA A O 1
ATOM 1614 N N . ALA A 1 204 ? -14.221 0.991 4.488 1.00 95.25 204 ALA A N 1
ATOM 1615 C CA . ALA A 1 204 ? -13.751 2.196 5.164 1.00 95.25 204 ALA A CA 1
ATOM 1616 C C . ALA A 1 204 ? -14.694 3.392 4.942 1.00 95.25 204 ALA A C 1
ATOM 1618 O O . ALA A 1 204 ? -14.932 4.172 5.865 1.00 95.25 204 ALA A O 1
ATOM 1619 N N . LYS A 1 205 ? -15.279 3.524 3.742 1.00 95.75 205 LYS A N 1
ATOM 1620 C CA . LYS A 1 205 ? -16.299 4.540 3.440 1.00 95.75 205 LYS A CA 1
ATOM 1621 C C . LYS A 1 205 ? -17.588 4.312 4.233 1.00 95.75 205 LYS A C 1
ATOM 1623 O O . LYS A 1 205 ? -18.130 5.277 4.765 1.00 95.75 205 LYS A O 1
ATOM 1628 N N . HIS A 1 206 ? -18.065 3.073 4.327 1.00 95.31 206 HIS A N 1
ATOM 1629 C CA . HIS A 1 206 ? -19.297 2.739 5.049 1.00 95.31 206 HIS A CA 1
ATOM 1630 C C . HIS A 1 206 ? -19.154 2.822 6.573 1.00 95.31 206 HIS A C 1
ATOM 1632 O O . HIS A 1 206 ? -20.116 3.167 7.255 1.00 95.31 206 HIS A O 1
ATOM 1638 N N . ASN A 1 207 ? -17.963 2.555 7.112 1.00 92.88 207 ASN A N 1
ATOM 1639 C CA . ASN A 1 207 ? -17.694 2.618 8.551 1.00 92.88 207 ASN A CA 1
ATOM 1640 C C . ASN A 1 207 ? -17.367 4.037 9.051 1.00 92.88 207 ASN A C 1
ATOM 1642 O O . ASN A 1 207 ? -17.359 4.276 10.259 1.00 92.88 207 ASN A O 1
ATOM 1646 N N . GLU A 1 208 ? -17.123 4.991 8.145 1.00 93.06 208 GLU A N 1
ATOM 1647 C CA . GLU A 1 208 ? -16.791 6.381 8.478 1.00 93.06 208 GLU A CA 1
ATOM 1648 C C . GLU A 1 208 ? -17.839 7.065 9.383 1.00 93.06 208 GLU A C 1
ATOM 1650 O O . GLU A 1 208 ? -17.421 7.640 10.391 1.00 93.06 208 GLU A O 1
ATOM 1655 N N . PRO A 1 209 ? -19.164 6.977 9.122 1.00 94.38 209 PRO A N 1
ATOM 1656 C CA . PRO A 1 209 ? -20.169 7.615 9.976 1.00 94.38 209 PRO A CA 1
ATOM 1657 C C . PRO A 1 209 ? -20.185 7.031 11.392 1.00 94.38 209 PRO A C 1
ATOM 1659 O O . PRO A 1 209 ? -20.080 7.774 12.364 1.00 94.38 209 PRO A O 1
ATOM 1662 N N . LYS A 1 210 ? -20.183 5.696 11.515 1.00 92.31 210 LYS A N 1
ATOM 1663 C CA . LYS A 1 210 ? -20.150 4.996 12.812 1.00 92.31 210 LYS A CA 1
ATOM 1664 C C . LYS A 1 210 ? -18.919 5.379 13.636 1.00 92.31 210 LYS A C 1
ATOM 1666 O O . LYS A 1 210 ? -19.006 5.582 14.849 1.00 92.31 210 LYS A O 1
ATOM 1671 N N . ARG A 1 211 ? -17.759 5.507 12.979 1.00 89.94 211 ARG A N 1
ATOM 1672 C CA . ARG A 1 211 ? -16.528 5.959 13.639 1.00 89.94 211 ARG A CA 1
ATOM 1673 C C . ARG A 1 211 ? -16.642 7.413 14.097 1.00 89.94 211 ARG A C 1
ATOM 1675 O O . ARG A 1 211 ? -16.174 7.736 15.186 1.00 89.94 211 ARG A O 1
ATOM 1682 N N . ALA A 1 212 ? -17.235 8.287 13.285 1.00 90.69 212 ALA A N 1
ATOM 1683 C CA . ALA A 1 212 ? -17.439 9.687 13.645 1.00 90.69 212 ALA A CA 1
ATOM 1684 C C . ALA A 1 212 ? -18.370 9.832 14.860 1.00 90.69 212 ALA A C 1
ATOM 1686 O O . ALA A 1 212 ? -18.022 10.559 15.788 1.00 90.69 212 ALA A O 1
ATOM 1687 N N . GLU A 1 213 ? -19.478 9.088 14.897 1.00 92.12 213 GLU A N 1
ATOM 1688 C CA . GLU A 1 213 ? -20.408 9.039 16.035 1.00 92.12 213 GLU A CA 1
ATOM 1689 C C . GLU A 1 213 ? -19.713 8.543 17.306 1.00 92.12 213 GLU A C 1
ATOM 1691 O O . GLU A 1 213 ? -19.798 9.184 18.349 1.00 92.12 213 GLU A O 1
ATOM 1696 N N . SER A 1 214 ? -18.939 7.458 17.208 1.00 87.62 214 SER A N 1
ATOM 1697 C CA . SER A 1 214 ? -18.192 6.903 18.345 1.00 87.62 214 SER A CA 1
ATOM 1698 C C . SER A 1 214 ? -17.133 7.882 18.864 1.00 87.62 214 SER A C 1
ATOM 1700 O O . SER A 1 214 ? -17.005 8.086 20.069 1.00 87.62 214 SER A O 1
ATOM 1702 N N . ALA A 1 215 ? -16.412 8.558 17.966 1.00 86.25 215 ALA A N 1
ATOM 1703 C CA . ALA A 1 215 ? -15.439 9.581 18.339 1.00 86.25 215 ALA A CA 1
ATOM 1704 C C . ALA A 1 215 ? -16.102 10.822 18.966 1.00 86.25 215 ALA A C 1
ATOM 1706 O O . ALA A 1 215 ? -15.520 11.448 19.851 1.00 86.25 215 ALA A O 1
ATOM 1707 N N . GLN A 1 216 ? -17.303 11.200 18.519 1.00 89.38 216 GLN A N 1
ATOM 1708 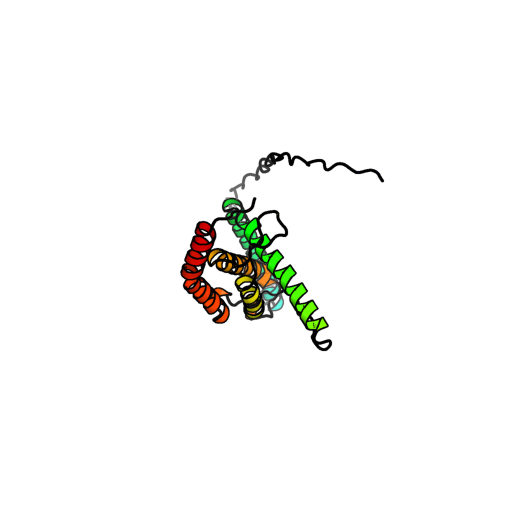C CA . GLN A 1 216 ? -18.086 12.278 19.131 1.00 89.38 216 GLN A CA 1
ATOM 1709 C C . GLN A 1 216 ? -18.613 11.873 20.510 1.00 89.38 216 GLN A C 1
ATOM 1711 O O . GLN A 1 216 ? -18.476 12.652 21.449 1.00 89.38 216 GLN A O 1
ATOM 1716 N N . ALA A 1 217 ? -19.123 10.649 20.658 1.00 89.19 217 ALA A N 1
ATOM 1717 C CA . ALA A 1 217 ? -19.572 10.105 21.934 1.00 89.19 217 ALA A CA 1
ATOM 1718 C C . ALA A 1 217 ? -18.428 10.048 22.959 1.00 89.19 217 ALA A C 1
ATOM 1720 O O . ALA A 1 217 ? -18.593 10.509 24.083 1.00 89.19 217 ALA A O 1
ATOM 1721 N N . GLN A 1 218 ? -17.238 9.586 22.557 1.00 84.69 218 GLN A N 1
ATOM 1722 C CA . GLN A 1 218 ? -16.044 9.582 23.413 1.00 84.69 218 GLN A CA 1
ATOM 1723 C C . GLN A 1 218 ? -15.622 10.992 23.849 1.00 84.69 218 GLN A C 1
ATOM 1725 O O . GLN A 1 218 ? -15.218 11.188 24.992 1.00 84.69 218 GLN A O 1
ATOM 1730 N N . LYS A 1 219 ? -15.728 11.990 22.962 1.00 86.94 219 LYS A N 1
ATOM 1731 C CA . LYS A 1 219 ? -15.468 13.392 23.325 1.00 86.94 219 LYS A CA 1
ATOM 1732 C C . LYS A 1 219 ? -16.513 13.932 24.303 1.00 86.94 219 LYS A C 1
ATOM 1734 O O . LYS A 1 219 ? -16.146 14.640 25.234 1.00 86.94 219 LYS A O 1
ATOM 1739 N N . ALA A 1 220 ? -17.789 13.606 24.092 1.00 88.69 220 ALA A N 1
ATOM 1740 C CA . ALA A 1 220 ? -18.897 14.053 24.936 1.00 88.69 220 ALA A CA 1
ATOM 1741 C C . ALA A 1 220 ? -18.878 13.407 26.329 1.00 88.69 220 ALA A C 1
ATOM 1743 O O . ALA A 1 220 ? -19.213 14.067 27.306 1.00 88.69 220 ALA A O 1
ATOM 1744 N N . ALA A 1 221 ? -18.428 12.152 26.430 1.00 86.25 221 ALA A N 1
ATOM 1745 C CA . ALA A 1 221 ? -18.260 11.440 27.696 1.00 86.25 221 ALA A CA 1
ATOM 1746 C C . ALA A 1 221 ? -17.182 12.055 28.609 1.00 86.25 221 ALA A C 1
ATOM 1748 O O . ALA A 1 221 ? -17.080 11.670 29.769 1.00 86.25 221 ALA A O 1
ATOM 1749 N N . GLY A 1 222 ? -16.415 13.027 28.104 1.00 73.56 222 GLY A N 1
ATOM 1750 C CA . GLY A 1 222 ? -15.405 13.742 28.860 1.00 73.56 222 GLY A CA 1
ATOM 1751 C C . GLY A 1 222 ? -14.151 12.898 29.038 1.00 73.56 222 GLY A C 1
ATOM 1752 O O . GLY A 1 222 ? -14.117 11.931 29.791 1.00 73.56 222 GLY A O 1
ATOM 1753 N N . THR A 1 223 ? -13.059 13.325 28.413 1.00 59.00 223 THR A N 1
ATOM 1754 C CA . THR A 1 223 ? -11.711 13.083 28.939 1.00 59.00 223 THR A CA 1
ATOM 1755 C C . THR A 1 223 ? -11.581 13.796 30.290 1.00 59.00 223 THR A C 1
ATOM 1757 O O . THR A 1 223 ? -10.932 14.831 30.391 1.00 59.00 223 THR A O 1
ATOM 1760 N N . SER A 1 224 ? -12.267 13.287 31.313 1.00 50.41 224 SER A N 1
ATOM 1761 C CA . SER A 1 224 ? -11.958 13.538 32.713 1.00 50.41 224 SER A CA 1
ATOM 1762 C C . SER A 1 224 ? -10.818 12.587 33.048 1.00 50.41 224 SER A C 1
ATOM 1764 O O . SER A 1 224 ? -11.015 11.408 33.321 1.00 50.41 224 SER A O 1
ATOM 1766 N N . VAL A 1 225 ? -9.603 13.089 32.875 1.00 52.16 225 VAL A N 1
ATOM 1767 C CA . VAL A 1 225 ? -8.411 12.505 33.476 1.00 52.16 225 VAL A CA 1
ATOM 1768 C C . VAL A 1 225 ? -7.869 13.623 34.355 1.00 52.16 225 VAL A C 1
ATOM 1770 O O . VAL A 1 225 ? -7.396 14.626 33.819 1.00 52.16 225 VAL A O 1
ATOM 1773 N N . ASP A 1 226 ? -8.097 13.483 35.663 1.00 38.06 226 ASP A N 1
ATOM 1774 C CA . ASP A 1 226 ? -7.399 14.224 36.725 1.00 38.06 226 ASP A CA 1
ATOM 1775 C C . ASP A 1 226 ? -5.880 13.992 36.638 1.00 38.06 226 ASP A C 1
ATOM 1777 O O . ASP A 1 226 ? -5.472 12.851 36.300 1.00 38.06 226 ASP A O 1
#

pLDDT: mean 82.44, std 17.99, range [38.06, 98.5]

Organism: NCBI:txid1745969

Sequence (226 aa):
MPTPPSTPLGYKRRRIDVPLAPNLPPLDATGLISMDDLEIDSAVNSSQNTPPPPLLSSPEHIQKSMRVLDASTHAVRLSVTAQEQSEKGTEPVYRRHYSNYQTWFQMDQGTRNAQDSTWKEVPALPITATKVSLFLEYETSREKKKRNSSETHNGTTIGKSGILQAISALEWFRENHQHEYPNDPETRIKLRDDICIQAFESAAKHNEPKRAESAQAQKAAGTSVD

Radius of gyration: 29.45 Å; chains: 1; bounding box: 59×53×108 Å

Secondary structure (DSSP, 8-state):
-----------------PPPPP-PPP-----------------------PPPP-----HHHHHHHHHHHHHHHHHHHHHHHHHHHHHHT-HHHHHHHHHHHHHHHHHHHHHHHHH-TTPPPPPS-S--HHHHHHHHHHHHHSEEEPTT-S-EEEEEEPPHHHHHHHHHHHHHHHHHHGGG-TT-GGGGS-GGGSHHHHHHHHHHHHHHHHHHHHHHHHHHT-----